Protein AF-0000000084467827 (afdb_homodimer)

Secondary structure (DSSP, 8-state):
--PPPPP-HHHHHHHHHHHHHHHHHTHHHHHT-TT-TT-S-TTTHHHHHHHHHHHHHHHGGGTHHHHHHHHHHHHHHHHHHHHHHHHHHHHHHHHHHHHHHHH--/--PPPPP-HHHHHHHHHHHHHHHHHTHHHHHT-TT-TT-S-TTTHHHHHHHHHHHHHHHGGGTHHHHHHHHHHHHHHHHHHHHHHHHHHHHHHHHHHHHHHHH--

Structure (mmCIF, N/CA/C/O backbone):
data_AF-0000000084467827-model_v1
#
loop_
_entity.id
_entity.type
_entity.pdbx_description
1 polymer 'Uncharacterized protein'
#
loop_
_atom_site.group_PDB
_atom_site.id
_atom_site.type_symbol
_atom_site.label_atom_id
_atom_site.label_alt_id
_atom_site.label_comp_id
_atom_site.label_asym_id
_atom_site.label_entity_id
_atom_site.label_seq_id
_atom_site.pdbx_PDB_ins_code
_atom_site.Cartn_x
_atom_site.Cartn_y
_atom_site.Cartn_z
_atom_site.occupancy
_atom_site.B_iso_or_equiv
_atom_site.auth_seq_id
_atom_site.auth_comp_id
_atom_site.auth_asym_id
_atom_site.auth_atom_id
_atom_site.pdbx_PDB_model_num
ATOM 1 N N . MET A 1 1 ? -3.633 30.016 10.914 1 48.56 1 MET A N 1
ATOM 2 C CA . MET A 1 1 ? -3.287 28.969 9.969 1 48.56 1 MET A CA 1
ATOM 3 C C . MET A 1 1 ? -4.203 29 8.75 1 48.56 1 MET A C 1
ATOM 5 O O . MET A 1 1 ? -5.406 29.234 8.883 1 48.56 1 MET A O 1
ATOM 9 N N . PRO A 1 2 ? -3.666 29.406 7.691 1 53.16 2 PRO A N 1
ATOM 10 C CA . PRO A 1 2 ? -4.586 29.516 6.559 1 53.16 2 PRO A CA 1
ATOM 11 C C . PRO A 1 2 ? -5.613 28.375 6.523 1 53.16 2 PRO A C 1
ATOM 13 O O . PRO A 1 2 ? -5.359 27.297 7.047 1 53.16 2 PRO A O 1
ATOM 16 N N . PRO A 1 3 ? -6.797 28.734 6.176 1 53.84 3 PRO A N 1
ATOM 17 C CA . PRO A 1 3 ? -7.879 27.75 6.184 1 53.84 3 PRO A CA 1
ATOM 18 C C . PRO A 1 3 ? -7.539 26.5 5.395 1 53.84 3 PRO A C 1
ATOM 20 O O . PRO A 1 3 ? -6.898 26.578 4.344 1 53.84 3 PRO A O 1
ATOM 23 N N . ARG A 1 4 ? -7.438 25.328 5.961 1 68.25 4 ARG A N 1
ATOM 24 C CA . ARG A 1 4 ? -7.246 24.047 5.301 1 68.25 4 ARG A CA 1
ATOM 25 C C . ARG A 1 4 ? -8.305 23.812 4.23 1 68.25 4 ARG A C 1
ATOM 27 O O . ARG A 1 4 ? -9.469 24.172 4.418 1 68.25 4 ARG A O 1
ATOM 34 N N . ASP A 1 5 ? -7.824 23.562 2.988 1 81.56 5 ASP A N 1
ATOM 35 C CA . ASP A 1 5 ? -8.742 23.281 1.894 1 81.56 5 ASP A CA 1
ATOM 36 C C . ASP A 1 5 ? -9.625 22.078 2.219 1 81.56 5 ASP A C 1
ATOM 38 O O . ASP A 1 5 ? -9.227 21.188 2.986 1 81.56 5 ASP A O 1
ATOM 42 N N . ALA A 1 6 ? -10.82 22.25 1.751 1 90.69 6 ALA A N 1
ATOM 43 C CA . ALA A 1 6 ? -11.781 21.172 1.966 1 90.69 6 ALA A CA 1
ATOM 44 C C . ALA A 1 6 ? -11.359 19.906 1.216 1 90.69 6 ALA A C 1
ATOM 46 O O . ALA A 1 6 ? -10.828 19.984 0.107 1 90.69 6 ALA A O 1
ATOM 47 N N . TRP A 1 7 ? -11.523 18.781 1.775 1 93.06 7 TRP A N 1
ATOM 48 C CA . TRP A 1 7 ? -11.305 17.5 1.125 1 93.06 7 TRP A CA 1
ATOM 49 C C . TRP A 1 7 ? -12.367 17.234 0.07 1 93.06 7 TRP A C 1
ATOM 51 O O . TRP A 1 7 ? -13.562 17.453 0.311 1 93.06 7 TRP A O 1
ATOM 61 N N . SER A 1 8 ? -11.93 16.875 -1.058 1 93.75 8 SER A N 1
ATOM 62 C CA . SER A 1 8 ? -12.867 16.609 -2.145 1 93.75 8 SER A CA 1
ATOM 63 C C . SER A 1 8 ? -12.695 15.188 -2.686 1 93.75 8 SER A C 1
ATOM 65 O O . SER A 1 8 ? -11.773 14.469 -2.285 1 93.75 8 SER A O 1
ATOM 67 N N . ASP A 1 9 ? -13.602 14.773 -3.602 1 93.62 9 ASP A N 1
ATOM 68 C CA . ASP A 1 9 ? -13.539 13.461 -4.242 1 93.62 9 ASP A CA 1
ATOM 69 C C . ASP A 1 9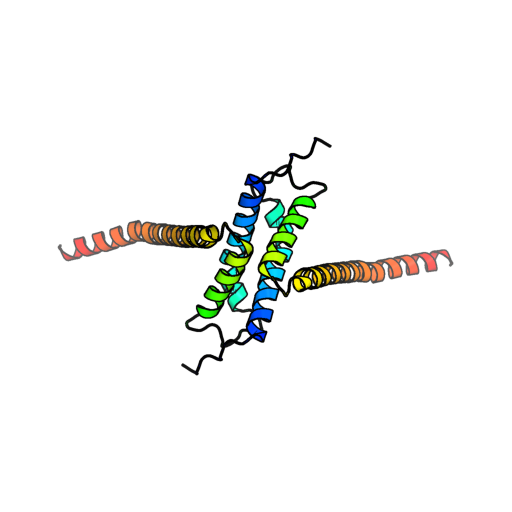 ? -12.258 13.312 -5.059 1 93.62 9 ASP A C 1
ATOM 71 O O . ASP A 1 9 ? -11.703 12.219 -5.16 1 93.62 9 ASP A O 1
ATOM 75 N N . SER A 1 10 ? -11.852 14.43 -5.625 1 95.31 10 SER A N 1
ATOM 76 C CA . SER A 1 10 ? -10.609 14.398 -6.395 1 95.31 10 SER A CA 1
ATOM 77 C C . SER A 1 10 ? -9.422 14.039 -5.508 1 95.31 10 SER A C 1
ATOM 79 O O . SER A 1 10 ? -8.516 13.32 -5.934 1 95.31 10 SER A O 1
ATOM 81 N N . HIS A 1 11 ? -9.422 14.484 -4.262 1 96.5 11 HIS A N 1
ATOM 82 C CA . HIS A 1 11 ? -8.352 14.156 -3.324 1 96.5 11 HIS A CA 1
ATOM 83 C C . HIS A 1 11 ? -8.383 12.68 -2.959 1 96.5 11 HIS A C 1
ATOM 85 O O . HIS A 1 11 ? -7.328 12.047 -2.818 1 96.5 11 HIS A O 1
ATOM 91 N N . ASP A 1 12 ? -9.625 12.117 -2.885 1 96.75 12 ASP A N 1
ATOM 92 C CA . ASP A 1 12 ? -9.75 10.688 -2.635 1 96.75 12 ASP A CA 1
ATOM 93 C C . ASP A 1 12 ? -9.086 9.875 -3.75 1 96.75 12 ASP A C 1
ATOM 95 O O . ASP A 1 12 ? -8.359 8.922 -3.482 1 96.75 12 ASP A O 1
ATOM 99 N N . GLU A 1 13 ? -9.352 10.328 -4.91 1 97.69 13 GLU A N 1
ATOM 100 C CA . GLU A 1 13 ? -8.836 9.594 -6.066 1 97.69 13 GLU A CA 1
ATOM 101 C C . GLU A 1 13 ? -7.316 9.695 -6.145 1 97.69 13 GLU A C 1
ATOM 103 O O . GLU A 1 13 ? -6.637 8.703 -6.422 1 97.69 13 GLU A O 1
ATOM 108 N N . ILE A 1 14 ? -6.816 10.867 -5.906 1 97.94 14 ILE A N 1
ATOM 109 C CA . ILE A 1 14 ? -5.375 11.086 -5.941 1 97.94 14 ILE A CA 1
ATOM 110 C C . ILE A 1 14 ? -4.699 10.219 -4.883 1 97.94 14 ILE A C 1
ATOM 112 O O . ILE A 1 14 ? -3.721 9.523 -5.172 1 97.94 14 ILE A O 1
ATOM 116 N N . LEU A 1 15 ? -5.262 10.211 -3.701 1 98.25 15 LEU A N 1
ATOM 117 C CA . LEU A 1 15 ? -4.664 9.453 -2.605 1 98.25 15 LEU A CA 1
ATOM 118 C C . LEU A 1 15 ? -4.781 7.957 -2.854 1 98.25 15 LEU A C 1
ATOM 120 O O . LEU A 1 15 ? -3.814 7.215 -2.654 1 98.25 15 LEU A O 1
ATOM 124 N N . LEU A 1 16 ? -5.898 7.527 -3.301 1 98.62 16 LEU A N 1
ATOM 125 C CA . LEU A 1 16 ? -6.113 6.109 -3.586 1 98.62 16 LEU A CA 1
ATOM 126 C C . LEU A 1 16 ? -5.133 5.617 -4.645 1 98.62 16 LEU A C 1
ATOM 128 O O . LEU A 1 16 ? -4.539 4.543 -4.496 1 98.62 16 LEU A O 1
ATOM 132 N N . ARG A 1 17 ? -4.953 6.402 -5.656 1 98.69 17 ARG A N 1
ATOM 133 C CA . ARG A 1 17 ? -4.023 6.035 -6.719 1 98.69 17 ARG A CA 1
ATOM 134 C C . ARG A 1 17 ? -2.596 5.941 -6.188 1 98.69 17 ARG A C 1
ATOM 136 O O . ARG A 1 17 ? -1.847 5.035 -6.555 1 98.69 17 ARG A O 1
ATOM 143 N N . ALA A 1 18 ? -2.242 6.871 -5.352 1 98.62 18 ALA A N 1
ATOM 144 C CA . ALA A 1 18 ? -0.908 6.859 -4.758 1 98.62 18 ALA A CA 1
ATOM 145 C C . ALA A 1 18 ? -0.689 5.602 -3.92 1 98.62 18 ALA A C 1
ATOM 147 O O . ALA A 1 18 ? 0.385 5 -3.967 1 98.62 18 ALA A O 1
ATOM 148 N N . VAL A 1 19 ? -1.717 5.199 -3.184 1 98.75 19 VAL A N 1
ATOM 149 C CA . VAL A 1 19 ? -1.609 4.02 -2.334 1 98.75 19 VAL A CA 1
ATOM 150 C C . VAL A 1 19 ? -1.509 2.766 -3.201 1 98.75 19 VAL A C 1
ATOM 152 O O . VAL A 1 19 ? -0.675 1.893 -2.947 1 98.75 19 VAL A O 1
ATOM 155 N N . ILE A 1 20 ? -2.326 2.711 -4.23 1 98.81 20 ILE A N 1
ATOM 156 C CA . ILE A 1 20 ? -2.289 1.577 -5.148 1 98.81 20 ILE A CA 1
ATOM 157 C C . ILE A 1 20 ? -0.913 1.491 -5.805 1 98.81 20 ILE A C 1
ATOM 159 O O . ILE A 1 20 ? -0.315 0.415 -5.871 1 98.81 20 ILE A O 1
ATOM 163 N N . SER A 1 21 ? -0.424 2.617 -6.273 1 98.31 21 SER A N 1
ATOM 164 C CA . SER A 1 21 ? 0.887 2.674 -6.91 1 98.31 21 SER A CA 1
ATOM 165 C C . SER A 1 21 ? 1.984 2.203 -5.961 1 98.31 21 SER A C 1
ATOM 167 O O . SER A 1 21 ? 2.893 1.476 -6.367 1 98.31 21 SER A O 1
ATOM 169 N N . LEU A 1 22 ? 1.907 2.629 -4.762 1 98.06 22 LEU A N 1
ATOM 170 C CA . LEU A 1 22 ? 2.863 2.227 -3.738 1 98.06 22 LEU A CA 1
ATOM 171 C C . LEU A 1 22 ? 2.871 0.71 -3.566 1 98.06 22 LEU A C 1
ATOM 173 O O . LEU A 1 22 ? 3.938 0.091 -3.531 1 98.06 22 LEU A O 1
ATOM 177 N N . ILE A 1 23 ? 1.693 0.105 -3.42 1 98.62 23 ILE A N 1
ATOM 178 C CA . ILE A 1 23 ? 1.562 -1.336 -3.238 1 98.62 23 ILE A CA 1
ATOM 179 C C . ILE A 1 23 ? 2.186 -2.066 -4.426 1 98.62 23 ILE A C 1
ATOM 181 O O . ILE A 1 23 ? 3.023 -2.953 -4.246 1 98.62 23 ILE A O 1
ATOM 185 N N . LEU A 1 24 ? 1.846 -1.615 -5.633 1 97.94 24 LEU A N 1
ATOM 186 C CA . LEU A 1 24 ? 2.268 -2.307 -6.848 1 97.94 24 LEU A CA 1
ATOM 187 C C . LEU A 1 24 ? 3.764 -2.129 -7.078 1 97.94 24 LEU A C 1
ATOM 189 O O . LEU A 1 24 ? 4.426 -3.029 -7.602 1 97.94 24 LEU A O 1
ATOM 193 N N . ALA A 1 25 ? 4.293 -1.029 -6.66 1 96.56 25 ALA A N 1
ATOM 194 C CA . ALA A 1 25 ? 5.715 -0.75 -6.832 1 96.56 25 ALA A CA 1
ATOM 195 C C . ALA A 1 25 ? 6.562 -1.604 -5.895 1 96.56 25 ALA A C 1
ATOM 197 O O . ALA A 1 25 ? 7.766 -1.765 -6.105 1 96.56 25 ALA A O 1
ATOM 198 N N . ASN A 1 26 ? 5.93 -2.168 -4.891 1 96.94 26 ASN A N 1
ATOM 199 C CA . ASN A 1 26 ? 6.691 -2.904 -3.885 1 96.94 26 ASN A CA 1
ATOM 200 C C . ASN A 1 26 ? 6.352 -4.391 -3.904 1 96.94 26 ASN A C 1
ATOM 202 O O . ASN A 1 26 ? 6.535 -5.09 -2.906 1 96.94 26 ASN A O 1
ATOM 206 N N . ARG A 1 27 ? 5.852 -4.914 -4.965 1 94.62 27 ARG A N 1
ATOM 207 C CA . ARG A 1 27 ? 5.41 -6.301 -5.074 1 94.62 27 ARG A CA 1
ATOM 208 C C . ARG A 1 27 ? 6.559 -7.266 -4.801 1 94.62 27 ARG A C 1
ATOM 210 O O . ARG A 1 27 ? 6.379 -8.281 -4.121 1 94.62 27 ARG A O 1
ATOM 217 N N . ARG A 1 28 ? 7.766 -6.887 -5.32 1 91.38 28 ARG A N 1
ATOM 218 C CA . ARG A 1 28 ? 8.891 -7.805 -5.148 1 91.38 28 ARG A CA 1
ATOM 219 C C . ARG A 1 28 ? 9.227 -7.988 -3.674 1 91.38 28 ARG A C 1
ATOM 221 O O . ARG A 1 28 ? 9.531 -9.102 -3.238 1 91.38 28 ARG A O 1
ATOM 228 N N . ASN A 1 29 ? 9.172 -6.902 -2.971 1 94 29 ASN A N 1
ATOM 229 C CA . ASN A 1 29 ? 9.383 -6.984 -1.529 1 94 29 ASN A CA 1
ATOM 230 C C . ASN A 1 29 ? 8.297 -7.809 -0.851 1 94 29 ASN A C 1
ATOM 232 O O . ASN A 1 29 ? 8.578 -8.57 0.077 1 94 29 ASN A O 1
ATOM 236 N N . LEU A 1 30 ? 7.078 -7.73 -1.351 1 96.94 30 LEU A N 1
ATOM 237 C CA . LEU A 1 30 ? 5.949 -8.445 -0.77 1 96.94 30 LEU A CA 1
ATOM 238 C C . LEU A 1 30 ? 6.035 -9.938 -1.076 1 96.94 30 LEU A C 1
ATOM 240 O O . LEU A 1 30 ? 5.633 -10.766 -0.258 1 96.94 30 LEU A O 1
ATOM 244 N N . TYR A 1 31 ? 6.707 -10.266 -2.188 1 94 31 TYR A N 1
ATOM 245 C CA . TYR A 1 31 ? 6.926 -11.664 -2.543 1 94 31 TYR A CA 1
ATOM 246 C C . TYR A 1 31 ? 7.836 -12.344 -1.53 1 94 31 TYR A C 1
ATOM 248 O O . TYR A 1 31 ? 7.695 -13.547 -1.272 1 94 31 TYR A O 1
ATOM 256 N N . ALA A 1 32 ? 8.664 -11.555 -1.02 1 93.5 32 ALA A N 1
ATOM 257 C CA . ALA A 1 32 ? 9.703 -12.094 -0.153 1 93.5 32 ALA A CA 1
ATOM 258 C C . ALA A 1 32 ? 9.266 -12.102 1.307 1 93.5 32 ALA A C 1
ATOM 260 O O . ALA A 1 32 ? 10.07 -12.344 2.207 1 93.5 32 ALA A O 1
ATOM 261 N N . THR A 1 33 ? 8 -11.852 1.519 1 95.38 33 THR A N 1
ATOM 262 C CA . THR A 1 33 ? 7.48 -11.836 2.883 1 95.38 33 THR A CA 1
ATOM 263 C C . THR A 1 33 ? 7.695 -13.188 3.559 1 95.38 33 THR A C 1
ATOM 265 O O . THR A 1 33 ? 7.324 -14.227 3.01 1 95.38 33 THR A O 1
ATOM 268 N N . PRO A 1 34 ? 8.297 -13.078 4.742 1 95.06 34 PRO A N 1
ATOM 269 C CA . PRO A 1 34 ? 8.445 -14.344 5.461 1 95.06 34 PRO A CA 1
ATOM 270 C C . PRO A 1 34 ? 7.117 -15.07 5.668 1 95.06 34 PRO A C 1
ATOM 272 O O . PRO A 1 34 ? 6.125 -14.445 6.055 1 95.06 34 PRO A O 1
ATOM 275 N N . GLY A 1 35 ? 7.062 -16.344 5.41 1 93.69 35 GLY A N 1
ATOM 276 C CA . GLY A 1 35 ? 5.852 -17.141 5.559 1 93.69 35 GLY A CA 1
ATOM 277 C C . GLY A 1 35 ? 5.16 -17.422 4.238 1 93.69 35 GLY A C 1
ATOM 278 O O . GLY A 1 35 ? 4.23 -18.234 4.18 1 93.69 35 GLY A O 1
ATOM 279 N N . LEU A 1 36 ? 5.707 -16.75 3.256 1 94.81 36 LEU A N 1
ATOM 280 C CA . LEU A 1 36 ? 5.102 -16.953 1.947 1 94.81 36 LEU A CA 1
ATOM 281 C C . LEU A 1 36 ? 6.031 -17.75 1.038 1 94.81 36 LEU A C 1
ATOM 283 O O . LEU A 1 36 ? 5.828 -17.797 -0.177 1 94.81 36 LEU A O 1
ATOM 287 N N . GLU A 1 37 ? 6.969 -18.25 1.688 1 88.44 37 GLU A N 1
ATOM 288 C CA . GLU A 1 37 ? 7.93 -19.062 0.942 1 88.44 37 GLU A CA 1
ATOM 289 C C . GLU A 1 37 ? 7.254 -20.266 0.298 1 88.44 37 GLU A C 1
ATOM 291 O O . GLU A 1 37 ? 6.461 -20.969 0.94 1 88.44 37 GLU A O 1
ATOM 296 N N . GLY A 1 38 ? 7.48 -20.484 -0.974 1 87.5 38 GLY A N 1
ATOM 297 C CA . GLY A 1 38 ? 7.035 -21.703 -1.626 1 87.5 38 GLY A CA 1
ATOM 298 C C . GLY A 1 38 ? 5.645 -21.594 -2.225 1 87.5 38 GLY A C 1
ATOM 299 O O . GLY A 1 38 ? 5.176 -22.516 -2.898 1 87.5 38 GLY A O 1
ATOM 300 N N . VAL A 1 39 ? 5.059 -20.469 -1.979 1 91.38 39 VAL A N 1
ATOM 301 C CA . VAL A 1 39 ? 3.668 -20.422 -2.418 1 91.38 39 VAL A CA 1
ATOM 302 C C . VAL A 1 39 ? 3.521 -19.469 -3.598 1 91.38 39 VAL A C 1
ATOM 304 O O . VAL A 1 39 ? 2.414 -19.25 -4.09 1 91.38 39 VAL A O 1
ATOM 307 N N . GLY A 1 40 ? 4.57 -18.75 -4.004 1 86.5 40 GLY A N 1
ATOM 308 C CA . GLY A 1 40 ? 4.516 -17.719 -5.031 1 86.5 40 GLY A CA 1
ATOM 309 C C . GLY A 1 40 ? 4.227 -18.281 -6.414 1 86.5 40 GLY A C 1
ATOM 310 O O . GLY A 1 40 ? 3.645 -17.594 -7.254 1 86.5 40 GLY A O 1
ATOM 311 N N . ASP A 1 41 ? 4.348 -19.375 -6.75 1 77.19 41 ASP A N 1
ATOM 312 C CA . ASP A 1 41 ? 4.262 -19.984 -8.07 1 77.19 41 ASP A CA 1
ATOM 313 C C . ASP A 1 41 ? 5.016 -19.156 -9.109 1 77.19 41 ASP A C 1
ATOM 315 O O . ASP A 1 41 ? 5.078 -17.938 -9.008 1 77.19 41 ASP A O 1
ATOM 319 N N . HIS A 1 42 ? 5.488 -19.797 -10.07 1 79.31 42 HIS A N 1
ATOM 320 C CA . HIS A 1 42 ? 6.105 -19.203 -11.258 1 79.31 42 HIS A CA 1
ATOM 321 C C . HIS A 1 42 ? 6.691 -17.844 -10.945 1 79.31 42 HIS A C 1
ATOM 323 O O . HIS A 1 42 ? 6.297 -16.844 -11.547 1 79.31 42 HIS A O 1
ATOM 329 N N . GLY A 1 43 ? 7.512 -17.656 -10.008 1 79.19 43 GLY A N 1
ATOM 330 C CA . GLY A 1 43 ? 8.211 -16.406 -9.758 1 79.19 43 GLY A CA 1
ATOM 331 C C . GLY A 1 43 ? 7.395 -15.422 -8.938 1 79.19 43 GLY A C 1
ATOM 332 O O . GLY A 1 43 ? 7.629 -14.211 -9 1 79.19 43 GLY A O 1
ATOM 333 N N . GLY A 1 44 ? 6.281 -15.867 -8.328 1 87.44 44 GLY A N 1
ATOM 334 C CA . GLY A 1 44 ? 5.512 -15 -7.461 1 87.44 44 GLY A CA 1
ATOM 335 C C . GLY A 1 44 ? 4.172 -14.602 -8.047 1 87.44 44 GLY A C 1
ATOM 336 O O . GLY A 1 44 ? 3.477 -13.742 -7.496 1 87.44 44 GLY A O 1
ATOM 337 N N . GLU A 1 45 ? 3.768 -15.211 -9.156 1 90.44 45 GLU A N 1
ATOM 338 C CA . GLU A 1 45 ? 2.557 -14.828 -9.875 1 90.44 45 GLU A CA 1
ATOM 339 C C . GLU A 1 45 ? 1.323 -14.961 -8.984 1 90.44 45 GLU A C 1
ATOM 341 O O . GLU A 1 45 ? 0.435 -14.109 -9.016 1 90.44 45 GLU A O 1
ATOM 346 N N . ARG A 1 46 ? 1.255 -15.977 -8.219 1 93.25 46 ARG A N 1
ATOM 347 C CA . ARG A 1 46 ? 0.121 -16.188 -7.328 1 93.25 46 ARG A CA 1
ATOM 348 C C . ARG A 1 46 ? 0.025 -15.07 -6.297 1 93.25 46 ARG A C 1
ATOM 350 O O . ARG A 1 46 ? -1.058 -14.531 -6.059 1 93.25 46 ARG A O 1
ATOM 357 N N . ILE A 1 47 ? 1.143 -14.742 -5.742 1 95.44 47 ILE A N 1
ATOM 358 C CA . ILE A 1 47 ? 1.178 -13.68 -4.742 1 95.44 47 ILE A CA 1
ATOM 359 C C . ILE A 1 47 ? 0.795 -12.352 -5.387 1 95.44 47 ILE A C 1
ATOM 361 O O . ILE A 1 47 ? 0.025 -11.578 -4.816 1 95.44 47 ILE A O 1
ATOM 365 N N . ASN A 1 48 ? 1.279 -12.148 -6.586 1 95.25 48 ASN A N 1
ATOM 366 C CA . ASN A 1 48 ? 0.941 -10.93 -7.32 1 95.25 48 ASN A CA 1
ATOM 367 C C . ASN A 1 48 ? -0.565 -10.805 -7.527 1 95.25 48 ASN A C 1
ATOM 369 O O . ASN A 1 48 ? -1.128 -9.719 -7.371 1 95.25 48 ASN A O 1
ATOM 373 N N . LYS A 1 49 ? -1.187 -11.898 -7.902 1 95.94 49 LYS A N 1
ATOM 374 C CA . LYS A 1 49 ? -2.631 -11.898 -8.109 1 95.94 49 LYS A CA 1
ATOM 375 C C . LYS A 1 49 ? -3.371 -11.555 -6.824 1 95.94 49 LYS A C 1
ATOM 377 O O . LYS A 1 49 ? -4.359 -10.812 -6.848 1 95.94 49 LYS A O 1
ATOM 382 N N . LYS A 1 50 ? -2.834 -12.055 -5.723 1 97.19 50 LYS A N 1
ATOM 383 C CA . LYS A 1 50 ? -3.439 -11.75 -4.426 1 97.19 50 LYS A CA 1
ATOM 384 C C . LYS A 1 50 ? -3.264 -10.281 -4.062 1 97.19 50 LYS A C 1
ATOM 386 O O . LYS A 1 50 ? -4.203 -9.641 -3.588 1 97.19 50 LYS A O 1
ATOM 391 N N . ILE A 1 51 ? -2.135 -9.75 -4.324 1 98.06 51 ILE A N 1
ATOM 392 C CA . ILE A 1 51 ? -1.847 -8.344 -4.055 1 98.06 51 ILE A CA 1
ATOM 393 C C . ILE A 1 51 ? -2.801 -7.461 -4.855 1 98.06 51 ILE A C 1
ATOM 395 O O . ILE A 1 51 ? -3.385 -6.52 -4.312 1 98.06 51 ILE A O 1
ATOM 399 N N . GLN A 1 52 ? -2.951 -7.832 -6.117 1 98.06 52 GLN A N 1
ATOM 400 C CA . GLN A 1 52 ? -3.865 -7.074 -6.965 1 98.06 52 GLN A CA 1
ATOM 401 C C . GLN A 1 52 ? -5.301 -7.172 -6.457 1 98.06 52 GLN A C 1
ATOM 403 O O . GLN A 1 52 ? -6.051 -6.199 -6.516 1 98.06 52 GLN A O 1
ATOM 408 N N . GLY A 1 53 ? -5.648 -8.391 -5.957 1 98.12 53 GLY A N 1
ATOM 409 C CA . GLY A 1 53 ? -6.965 -8.555 -5.363 1 98.12 53 GLY A CA 1
ATOM 410 C C . GLY A 1 53 ? -7.199 -7.656 -4.164 1 98.12 53 GLY A C 1
ATOM 411 O O . GLY A 1 53 ? -8.266 -7.062 -4.027 1 98.12 53 GLY A O 1
ATOM 412 N N . PHE A 1 54 ? -6.18 -7.523 -3.316 1 98.38 54 PHE A N 1
ATOM 413 C CA . PHE A 1 54 ? -6.266 -6.633 -2.164 1 98.38 54 PHE A CA 1
ATOM 414 C C . PHE A 1 54 ? -6.43 -5.184 -2.613 1 98.38 54 PHE A C 1
ATOM 416 O O . PHE A 1 54 ? -7.285 -4.461 -2.1 1 98.38 54 PHE A O 1
ATOM 423 N N . ALA A 1 55 ? -5.637 -4.746 -3.594 1 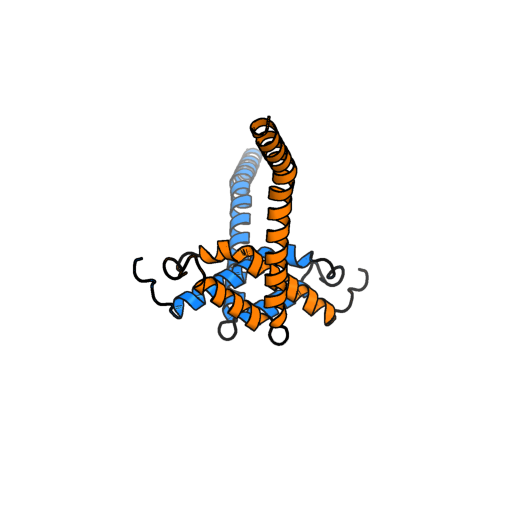98.62 55 ALA A N 1
ATOM 424 C CA . ALA A 1 55 ? -5.68 -3.377 -4.098 1 98.62 55 ALA A CA 1
ATOM 425 C C . ALA A 1 55 ? -7.043 -3.059 -4.707 1 98.62 55 ALA A C 1
ATOM 427 O O . ALA A 1 55 ? -7.578 -1.964 -4.52 1 98.62 55 ALA A O 1
ATOM 428 N N . ARG A 1 56 ? -7.641 -4.035 -5.387 1 98.62 56 ARG A N 1
ATOM 429 C CA . ARG A 1 56 ? -8.945 -3.828 -6 1 98.62 56 ARG A CA 1
ATOM 430 C C . ARG A 1 56 ? -10.039 -3.699 -4.941 1 98.62 56 ARG A C 1
ATOM 432 O O . ARG A 1 56 ? -10.945 -2.875 -5.074 1 98.62 56 ARG A O 1
ATOM 439 N N . ARG A 1 57 ? -9.906 -4.504 -3.945 1 98.06 57 ARG A N 1
ATOM 440 C CA . ARG A 1 57 ? -10.852 -4.398 -2.842 1 98.06 57 ARG A CA 1
ATOM 441 C C . ARG A 1 57 ? -10.773 -3.023 -2.186 1 98.06 57 ARG A C 1
ATOM 443 O O . ARG A 1 57 ? -11.805 -2.412 -1.891 1 98.06 57 ARG A O 1
ATOM 450 N N . MET A 1 58 ? -9.602 -2.594 -2.021 1 98.31 58 MET A N 1
ATOM 451 C CA . MET A 1 58 ? -9.375 -1.271 -1.448 1 98.31 58 MET A CA 1
ATOM 452 C C . MET A 1 58 ? -10 -0.184 -2.316 1 98.31 58 MET A C 1
ATOM 454 O O . MET A 1 58 ? -10.609 0.753 -1.802 1 98.31 58 MET A O 1
ATOM 458 N N . ALA A 1 59 ? -9.875 -0.365 -3.617 1 98.25 59 ALA A N 1
ATOM 459 C CA . ALA A 1 59 ? -10.273 0.668 -4.566 1 98.25 59 ALA A CA 1
ATOM 460 C C . ALA A 1 59 ? -11.789 0.683 -4.75 1 98.25 59 ALA A C 1
ATOM 462 O O . ALA A 1 59 ? -12.359 1.685 -5.188 1 98.25 59 ALA A O 1
ATOM 463 N N . GLY A 1 60 ? -12.461 -0.458 -4.398 1 96.56 60 GLY A N 1
ATOM 464 C CA . GLY A 1 60 ? -13.898 -0.524 -4.566 1 96.56 60 GLY A CA 1
ATOM 465 C C . GLY A 1 60 ? -14.352 -0.245 -5.988 1 96.56 60 GLY A C 1
ATOM 466 O O . GLY A 1 60 ? -13.93 -0.929 -6.926 1 96.56 60 GLY A O 1
ATOM 467 N N . GLU A 1 61 ? -15.109 0.886 -6.145 1 96.25 61 GLU A N 1
ATOM 468 C CA . GLU A 1 61 ? -15.68 1.257 -7.438 1 96.25 61 GLU A CA 1
ATOM 469 C C . GLU A 1 61 ? -14.586 1.722 -8.406 1 96.25 61 GLU A C 1
ATOM 471 O O . GLU A 1 61 ? -14.812 1.784 -9.617 1 96.25 61 GLU A O 1
ATOM 476 N N . LYS A 1 62 ? -13.453 1.954 -7.855 1 97.69 62 LYS A N 1
ATOM 477 C CA . LYS A 1 62 ? -12.359 2.428 -8.695 1 97.69 62 LYS A CA 1
ATOM 478 C C . LYS A 1 62 ? -11.32 1.329 -8.914 1 97.69 62 LYS A C 1
ATOM 480 O O . LYS A 1 62 ? -10.133 1.612 -9.055 1 97.69 62 LYS A O 1
ATOM 485 N N . ALA A 1 63 ? -11.812 0.121 -8.953 1 97.81 63 ALA A N 1
ATOM 486 C CA . ALA A 1 63 ? -10.93 -1.04 -9.078 1 97.81 63 ALA A CA 1
ATOM 487 C C . ALA A 1 63 ? -10.133 -0.991 -10.375 1 97.81 63 ALA A C 1
ATOM 489 O O . ALA A 1 63 ? -9.047 -1.564 -10.461 1 97.81 63 ALA A O 1
ATOM 490 N N . GLY A 1 64 ? -10.664 -0.358 -11.422 1 97.81 64 GLY A N 1
ATOM 491 C CA . GLY A 1 64 ? -9.969 -0.209 -12.688 1 97.81 64 GLY A CA 1
ATOM 492 C C . GLY A 1 64 ? -8.648 0.532 -12.562 1 97.81 64 GLY A C 1
ATOM 493 O O . GLY A 1 64 ? -7.77 0.386 -13.406 1 97.81 64 GLY A O 1
ATOM 494 N N . MET A 1 65 ? -8.469 1.279 -11.477 1 98.25 65 MET A N 1
ATOM 495 C CA . MET A 1 65 ? -7.242 2.033 -11.203 1 98.25 65 MET A CA 1
ATOM 496 C C . MET A 1 65 ? -6.047 1.099 -11.078 1 98.25 65 MET A C 1
ATOM 498 O O . MET A 1 65 ? -4.926 1.469 -11.438 1 98.25 65 MET A O 1
ATOM 502 N N . VAL A 1 66 ? -6.297 -0.083 -10.594 1 98.5 66 VAL A N 1
ATOM 503 C CA . VAL A 1 66 ? -5.215 -1.047 -10.398 1 98.5 66 VAL A CA 1
ATOM 504 C C . VAL A 1 66 ? -4.617 -1.422 -11.758 1 98.5 66 VAL A C 1
ATOM 506 O O . VAL A 1 66 ? -3.395 -1.405 -11.922 1 98.5 66 VAL A O 1
ATOM 509 N N . GLY A 1 67 ? -5.523 -1.724 -12.68 1 97.94 67 GLY A N 1
ATOM 510 C CA . GLY A 1 67 ? -5.051 -2.029 -14.016 1 97.94 67 GLY A CA 1
ATOM 511 C C . GLY A 1 67 ? -4.34 -0.865 -14.68 1 97.94 67 GLY A C 1
ATOM 512 O O . GLY A 1 67 ? -3.342 -1.055 -15.375 1 97.94 67 GLY A O 1
ATOM 513 N N . GLU A 1 68 ? -4.867 0.296 -14.516 1 98.06 68 GLU A N 1
ATOM 514 C CA . GLU A 1 68 ? -4.25 1.497 -15.07 1 98.06 68 GLU A CA 1
ATOM 515 C C . GLU A 1 68 ? -2.836 1.69 -14.539 1 98.06 68 GLU A C 1
ATOM 517 O O . GLU A 1 68 ? -1.904 1.94 -15.305 1 98.06 68 GLU A O 1
ATOM 522 N N . GLU A 1 69 ? -2.701 1.556 -13.211 1 97.62 69 GLU A N 1
ATOM 523 C CA . GLU A 1 69 ? -1.396 1.76 -12.586 1 97.62 69 GLU A CA 1
ATOM 524 C C . GLU A 1 69 ? -0.405 0.684 -13.023 1 97.62 69 GLU A C 1
ATOM 526 O O . GLU A 1 69 ? 0.773 0.971 -13.242 1 97.62 69 GLU A O 1
ATOM 531 N N . LEU A 1 70 ? -0.868 -0.531 -13.109 1 96.5 70 LEU A N 1
ATOM 532 C CA . LEU A 1 70 ? -0.017 -1.6 -13.617 1 96.5 70 LEU A CA 1
ATOM 533 C C . LEU A 1 70 ? 0.46 -1.285 -15.031 1 96.5 70 LEU A C 1
ATOM 535 O O . LEU A 1 70 ? 1.633 -1.483 -15.352 1 96.5 70 LEU A O 1
ATOM 539 N N . GLY A 1 71 ? -0.486 -0.838 -15.82 1 95.75 71 GLY A N 1
ATOM 540 C CA . GLY A 1 71 ? -0.14 -0.457 -17.172 1 95.75 71 GLY A CA 1
ATOM 541 C C . GLY A 1 71 ? 0.931 0.615 -17.25 1 95.75 71 GLY A C 1
ATOM 542 O O . GLY A 1 71 ? 1.845 0.539 -18.062 1 95.75 71 GLY A O 1
ATOM 543 N N . LYS A 1 72 ? 0.88 1.584 -16.422 1 95 72 LYS A N 1
ATOM 544 C CA . LYS A 1 72 ? 1.886 2.641 -16.359 1 95 72 LYS A CA 1
ATOM 545 C C . LYS A 1 72 ? 3.262 2.072 -16.031 1 95 72 LYS A C 1
ATOM 547 O O . LYS A 1 72 ? 4.27 2.494 -16.594 1 95 72 LYS A O 1
ATOM 552 N N . MET A 1 73 ? 3.27 1.18 -15.094 1 91.56 73 MET A N 1
ATOM 553 C CA . MET A 1 73 ? 4.527 0.571 -14.664 1 91.56 73 MET A CA 1
ATOM 554 C C . MET A 1 73 ? 5.176 -0.195 -15.812 1 91.56 73 MET A C 1
ATOM 556 O O . MET A 1 73 ? 6.391 -0.124 -16 1 91.56 73 MET A O 1
ATOM 560 N N . VAL A 1 74 ? 4.359 -0.946 -16.547 1 90 74 VAL A N 1
ATOM 561 C CA . VAL A 1 74 ? 4.855 -1.732 -17.672 1 90 74 VAL A CA 1
ATOM 562 C C . VAL A 1 74 ? 5.406 -0.801 -18.75 1 90 74 VAL A C 1
ATOM 564 O O . VAL A 1 74 ? 6.473 -1.056 -19.312 1 90 74 VAL A O 1
ATOM 567 N N . ARG A 1 75 ? 4.734 0.222 -18.969 1 90.94 75 ARG A N 1
ATOM 568 C CA . ARG A 1 75 ? 5.164 1.188 -19.969 1 90.94 75 ARG A CA 1
ATOM 569 C C . ARG A 1 75 ? 6.48 1.847 -19.578 1 90.94 75 ARG A C 1
ATOM 571 O O . ARG A 1 75 ? 7.371 2.014 -20.406 1 90.94 75 ARG A O 1
ATOM 578 N N . LYS A 1 76 ? 6.594 2.195 -18.312 1 88.44 76 LYS A N 1
ATOM 579 C CA . LYS A 1 76 ? 7.824 2.82 -17.828 1 88.44 76 LYS A CA 1
ATOM 580 C C . LYS A 1 76 ? 9.016 1.874 -17.969 1 88.44 76 LYS A C 1
ATOM 582 O O . LYS A 1 76 ? 10.102 2.295 -18.359 1 88.44 76 LYS A O 1
ATOM 587 N N . ARG A 1 77 ? 8.812 0.639 -17.719 1 84.88 77 ARG A N 1
ATOM 588 C CA . ARG A 1 77 ? 9.875 -0.355 -17.844 1 84.88 77 ARG A CA 1
ATOM 589 C C . ARG A 1 77 ? 10.312 -0.515 -19.297 1 84.88 77 ARG A C 1
ATOM 591 O O . ARG A 1 77 ? 11.508 -0.647 -19.578 1 84.88 77 ARG A O 1
ATOM 598 N N . LYS A 1 78 ? 9.359 -0.472 -20.141 1 86.75 78 LYS A N 1
ATOM 599 C CA . LYS A 1 78 ? 9.664 -0.603 -21.562 1 86.75 78 LYS A CA 1
ATOM 600 C C . LYS A 1 78 ? 10.453 0.604 -22.078 1 86.75 78 LYS A C 1
ATOM 602 O O . LYS A 1 78 ? 11.375 0.457 -22.875 1 86.75 78 LYS A O 1
ATOM 607 N N . GLU A 1 79 ? 10.086 1.693 -21.578 1 84.56 79 GLU A N 1
ATOM 608 C CA . GLU A 1 79 ? 10.789 2.916 -21.953 1 84.56 79 GLU A CA 1
ATOM 609 C C . GLU A 1 79 ? 12.211 2.922 -21.406 1 84.56 79 GLU A C 1
ATOM 611 O O . GLU A 1 79 ? 13.148 3.332 -22.109 1 84.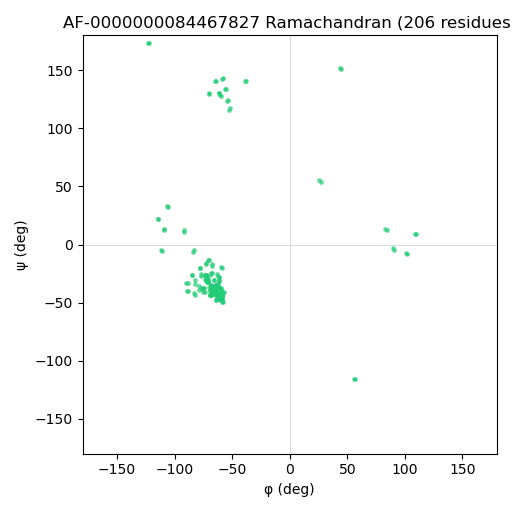56 79 GLU A O 1
ATOM 616 N N . ASP A 1 80 ? 12.414 2.424 -20.234 1 81.31 80 ASP A N 1
ATOM 617 C CA . ASP A 1 80 ? 13.727 2.35 -19.609 1 81.31 80 ASP A CA 1
ATOM 618 C C . ASP A 1 80 ? 14.641 1.379 -20.359 1 81.31 80 ASP A C 1
ATOM 620 O O . ASP A 1 80 ? 15.828 1.645 -20.547 1 81.31 80 ASP A O 1
ATOM 624 N N . VAL A 1 81 ? 14.023 0.336 -20.844 1 77.69 81 VAL A N 1
ATOM 625 C CA . VAL A 1 81 ? 14.781 -0.677 -21.578 1 77.69 81 VAL A CA 1
ATOM 626 C C . VAL A 1 81 ? 15.141 -0.157 -22.969 1 77.69 81 VAL A C 1
ATOM 628 O O . VAL A 1 81 ? 16.266 -0.369 -23.438 1 77.69 81 VAL A O 1
ATOM 631 N N . LYS A 1 82 ? 14.266 0.534 -23.516 1 79.56 82 LYS A N 1
ATOM 632 C CA . LYS A 1 82 ? 14.539 1.116 -24.828 1 79.56 82 LYS A CA 1
ATOM 633 C C . LYS A 1 82 ? 15.641 2.168 -24.75 1 79.56 82 LYS A C 1
ATOM 635 O O . LYS A 1 82 ? 16.516 2.229 -25.609 1 79.56 82 LYS A O 1
ATOM 640 N N . GLU A 1 83 ? 15.523 2.957 -23.719 1 73 83 GLU A N 1
ATOM 641 C CA . GLU A 1 83 ? 16.547 3.992 -23.547 1 73 83 GLU A CA 1
ATOM 642 C C . GLU A 1 83 ? 17.906 3.377 -23.281 1 73 83 GLU A C 1
ATOM 644 O O . GLU A 1 83 ? 18.938 3.887 -23.75 1 73 83 GLU A O 1
ATOM 649 N N . GLU A 1 84 ? 17.812 2.27 -22.547 1 69.56 84 GLU A N 1
ATOM 650 C CA . GLU A 1 84 ? 19.078 1.59 -22.25 1 69.56 84 GLU A CA 1
ATOM 651 C C . GLU A 1 84 ? 19.609 0.868 -23.484 1 69.56 84 GLU A C 1
ATOM 653 O O . GLU A 1 84 ? 20.828 0.816 -23.703 1 69.56 84 GLU A O 1
ATOM 658 N N . THR A 1 85 ? 18.641 0.248 -24.188 1 64.88 85 THR A N 1
ATOM 659 C CA . THR A 1 85 ? 19.062 -0.503 -25.375 1 64.88 85 THR A CA 1
ATOM 660 C C . THR A 1 85 ? 19.234 0.422 -26.578 1 64.88 85 THR A C 1
ATOM 662 O O . THR A 1 85 ? 20 0.128 -27.484 1 64.88 85 THR A O 1
ATOM 665 N N . GLY A 1 86 ? 18.219 1.295 -26.641 1 59.28 86 GLY A N 1
ATOM 666 C CA . GLY A 1 86 ? 18.375 2.219 -27.75 1 59.28 86 GLY A CA 1
ATOM 667 C C . GLY A 1 86 ? 19.656 3.043 -27.672 1 59.28 86 GLY A C 1
ATOM 668 O O . GLY A 1 86 ? 20.234 3.4 -28.688 1 59.28 86 GLY A O 1
ATOM 669 N N . GLU A 1 87 ? 19.953 3.396 -26.406 1 52.28 87 GLU A N 1
ATOM 670 C CA . GLU A 1 87 ? 21.25 4.086 -26.328 1 52.28 87 GLU A CA 1
ATOM 671 C C . GLU A 1 87 ? 22.391 3.141 -26.641 1 52.28 87 GLU A C 1
ATOM 673 O O . GLU A 1 87 ? 23.453 3.576 -27.094 1 52.28 87 GLU A O 1
ATOM 678 N N . VAL A 1 88 ? 22.141 1.835 -26.422 1 48.97 88 VAL A N 1
ATOM 679 C CA . VAL A 1 88 ? 23.203 0.91 -26.797 1 48.97 88 VAL A CA 1
ATOM 680 C C . VAL A 1 88 ? 23.125 0.613 -28.297 1 48.97 88 VAL A C 1
ATOM 682 O O . VAL A 1 88 ? 24.109 0.193 -28.906 1 48.97 88 VAL A O 1
ATOM 685 N N . GLU A 1 89 ? 21.938 0.578 -28.844 1 47.03 89 GLU A N 1
ATOM 686 C CA . GLU A 1 89 ? 21.891 0.354 -30.297 1 47.03 89 GLU A CA 1
ATOM 687 C C . GLU A 1 89 ? 22.391 1.572 -31.062 1 47.03 89 GLU A C 1
ATOM 689 O O . GLU A 1 89 ? 22.797 1.459 -32.219 1 47.03 89 GLU A O 1
ATOM 694 N N . GLY A 1 90 ? 22.188 2.682 -30.5 1 45.5 90 GLY A N 1
ATOM 695 C CA . GLY A 1 90 ? 22.844 3.787 -31.172 1 45.5 90 GLY A CA 1
ATOM 696 C C . GLY A 1 90 ? 24.359 3.67 -31.172 1 45.5 90 GLY A C 1
ATOM 697 O O . GLY A 1 90 ? 25.047 4.309 -31.969 1 45.5 90 GLY A O 1
ATOM 698 N N . GLY A 1 91 ? 24.875 2.943 -30.172 1 41.81 91 GLY A N 1
ATOM 699 C CA . GLY A 1 91 ? 26.312 2.654 -30.203 1 41.81 91 GLY A CA 1
ATOM 700 C C . GLY A 1 91 ? 26.641 1.388 -30.969 1 41.81 91 GLY A C 1
ATOM 701 O O . GLY A 1 91 ? 27.672 1.312 -31.641 1 41.81 91 GLY A O 1
ATOM 702 N N . THR A 1 92 ? 25.891 0.277 -30.891 1 44.41 92 THR A N 1
ATOM 703 C CA . THR A 1 92 ? 26.203 -0.95 -31.625 1 44.41 92 THR A CA 1
ATOM 704 C C . THR A 1 92 ? 25.641 -0.897 -33.031 1 44.41 92 THR A C 1
ATOM 706 O O . THR A 1 92 ? 26.125 -1.613 -33.938 1 44.41 92 THR A O 1
ATOM 709 N N . ALA A 1 93 ? 24.641 -0.231 -33.438 1 42.94 93 ALA A N 1
ATOM 710 C CA . ALA A 1 93 ? 24.234 0.026 -34.812 1 42.94 93 ALA A CA 1
ATOM 711 C C . ALA A 1 93 ? 25.188 1.027 -35.469 1 42.94 93 ALA A C 1
ATOM 713 O O . ALA A 1 93 ? 25.453 0.939 -36.688 1 42.94 93 ALA A O 1
ATOM 714 N N . LYS A 1 94 ? 25.781 1.856 -34.688 1 43.72 94 LYS A N 1
ATOM 715 C CA . LYS A 1 94 ? 26.906 2.633 -35.188 1 43.72 94 LYS A CA 1
ATOM 716 C C . LYS A 1 94 ? 28.172 1.783 -35.25 1 43.72 94 LYS A C 1
ATOM 718 O O . LYS A 1 94 ? 29 1.967 -36.156 1 43.72 94 LYS A O 1
ATOM 723 N N . VAL A 1 95 ? 28.188 0.843 -34.469 1 43.31 95 VAL A N 1
ATOM 724 C CA . VAL A 1 95 ? 29.312 -0.078 -34.5 1 43.31 95 VAL A CA 1
ATOM 725 C C . VAL A 1 95 ? 29.031 -1.211 -35.469 1 43.31 95 VAL A C 1
ATOM 727 O O . VAL A 1 95 ? 29.906 -1.612 -36.25 1 43.31 95 VAL A O 1
ATOM 730 N N . LYS A 1 96 ? 27.844 -1.646 -35.625 1 42.91 96 LYS A N 1
ATOM 731 C CA . LYS A 1 96 ? 27.484 -2.646 -36.625 1 42.91 96 LYS A CA 1
ATOM 732 C C . LYS A 1 96 ? 27.359 -2.016 -38 1 42.91 96 LYS A C 1
ATOM 734 O O . LYS A 1 96 ? 27.766 -2.607 -39 1 42.91 96 LYS A O 1
ATOM 739 N N . GLN A 1 97 ? 26.844 -0.898 -38.031 1 43.75 97 GLN A N 1
ATOM 740 C CA . GLN A 1 97 ? 26.766 -0.198 -39.312 1 43.75 97 GLN A CA 1
ATOM 741 C C . GLN A 1 97 ? 28.141 0.242 -39.75 1 43.75 97 GLN A C 1
ATOM 743 O O . GLN A 1 97 ? 28.453 0.194 -40.969 1 43.75 97 GLN A O 1
ATOM 748 N N . GLU A 1 98 ? 28.922 0.624 -38.844 1 43.66 98 GLU A N 1
ATOM 749 C CA . GLU A 1 98 ? 30.297 0.938 -39.188 1 43.66 98 GLU A CA 1
ATOM 750 C C . GLU A 1 98 ? 31.094 -0.327 -39.5 1 43.66 98 GLU A C 1
ATOM 752 O O . GLU A 1 98 ? 31.969 -0.322 -40.375 1 43.66 98 GLU A O 1
ATOM 757 N N . ARG A 1 99 ? 30.688 -1.409 -38.875 1 42.97 99 ARG A N 1
ATOM 758 C CA . ARG A 1 99 ? 31.391 -2.654 -39.188 1 42.97 99 ARG A CA 1
ATOM 759 C C . ARG A 1 99 ? 30.938 -3.211 -40.531 1 42.97 99 ARG A C 1
ATOM 761 O O . ARG A 1 99 ? 31.75 -3.76 -41.281 1 42.97 99 ARG A O 1
ATOM 768 N N . ASN A 1 100 ? 29.719 -3.092 -40.844 1 45.88 100 ASN A N 1
ATOM 769 C CA . ASN A 1 100 ? 29.188 -3.623 -42.094 1 45.88 100 ASN A CA 1
ATOM 770 C C . ASN A 1 100 ? 29.625 -2.77 -43.281 1 45.88 100 ASN A C 1
ATOM 772 O O . ASN A 1 100 ? 29.672 -3.258 -44.406 1 45.88 100 ASN A O 1
ATOM 776 N N . LYS A 1 101 ? 29.844 -1.495 -43.094 1 43.94 101 LYS A N 1
ATOM 777 C CA . LYS A 1 101 ? 30.375 -0.625 -44.156 1 43.94 101 LYS A CA 1
ATOM 778 C C . LYS A 1 101 ? 31.828 -0.939 -44.438 1 43.94 101 LYS A C 1
ATOM 780 O O . LYS A 1 101 ? 32.312 -0.708 -45.562 1 43.94 101 LYS A O 1
ATOM 785 N N . LYS A 1 102 ? 32.562 -1.356 -43.438 1 46.47 102 LYS A N 1
ATOM 786 C CA . LYS A 1 102 ? 33.969 -1.66 -43.656 1 46.47 102 LYS A CA 1
ATOM 787 C C . LYS A 1 102 ? 34.125 -2.967 -44.438 1 46.47 102 LYS A C 1
ATOM 789 O O . LYS A 1 102 ? 35.156 -3.223 -45.031 1 46.47 102 LYS A O 1
ATOM 794 N N . ARG A 1 103 ? 33.188 -3.885 -44.25 1 47.88 103 ARG A N 1
ATOM 795 C CA . ARG A 1 103 ? 33.312 -5.152 -44.969 1 47.88 103 ARG A CA 1
ATOM 796 C C . ARG A 1 103 ? 32.969 -4.984 -46.469 1 47.88 103 ARG A C 1
ATOM 798 O O . ARG A 1 103 ? 33.344 -5.832 -47.281 1 47.88 103 ARG A O 1
ATOM 805 N N . LYS A 1 104 ? 32.156 -4.008 -46.75 1 54.16 104 LYS A N 1
ATOM 806 C CA . LYS A 1 104 ? 31.781 -3.861 -48.156 1 54.16 104 LYS A CA 1
ATOM 807 C C . LYS A 1 104 ? 32.844 -3.064 -48.938 1 54.16 104 LYS A C 1
ATOM 809 O O . LYS A 1 104 ? 32.719 -2.877 -50.156 1 54.16 104 LYS A O 1
ATOM 814 N N . LEU A 1 105 ? 33.844 -2.576 -48.156 1 45.16 105 LEU A N 1
ATOM 815 C CA . LEU A 1 105 ? 34.938 -2.027 -48.938 1 45.16 105 LEU A CA 1
ATOM 816 C C . LEU A 1 105 ? 36 -3.094 -49.25 1 45.16 105 LEU A C 1
ATOM 818 O O . LEU A 1 105 ? 36.344 -3.896 -48.375 1 45.16 105 LEU A O 1
ATOM 822 N N . MET B 1 1 ? 9.797 -29.281 -10.75 1 47.97 1 MET B N 1
ATOM 823 C CA . MET B 1 1 ? 9.68 -28.172 -9.812 1 47.97 1 MET B CA 1
ATOM 824 C C . MET B 1 1 ? 8.93 -28.594 -8.555 1 47.97 1 MET B C 1
ATOM 826 O O . MET B 1 1 ? 7.961 -29.359 -8.633 1 47.97 1 MET B O 1
ATOM 830 N N . PRO B 1 2 ? 9.625 -28.656 -7.535 1 53 2 PRO B N 1
ATOM 831 C CA . PRO B 1 2 ? 8.891 -29.156 -6.367 1 53 2 PRO B CA 1
ATOM 832 C C . PRO B 1 2 ? 7.465 -28.625 -6.297 1 53 2 PRO B C 1
ATOM 834 O O . PRO B 1 2 ? 7.176 -27.547 -6.832 1 53 2 PRO B O 1
ATOM 837 N N . PRO B 1 3 ? 6.59 -29.484 -5.906 1 53.75 3 PRO B N 1
ATOM 838 C CA . PRO B 1 3 ? 5.172 -29.094 -5.879 1 53.75 3 PRO B CA 1
ATOM 839 C C . PRO B 1 3 ? 4.926 -27.797 -5.109 1 53.75 3 PRO B C 1
ATOM 841 O O . PRO B 1 3 ? 5.574 -27.547 -4.09 1 53.75 3 PRO B O 1
ATOM 844 N N . ARG B 1 4 ? 4.453 -26.75 -5.688 1 68.06 4 ARG B N 1
ATOM 845 C CA . ARG B 1 4 ? 4.051 -25.484 -5.055 1 68.06 4 ARG B CA 1
ATOM 846 C C . ARG B 1 4 ? 3.037 -25.75 -3.941 1 68.06 4 ARG B C 1
ATOM 848 O O . ARG B 1 4 ? 2.17 -26.609 -4.07 1 68.06 4 ARG B O 1
ATOM 855 N N . ASP B 1 5 ? 3.404 -25.266 -2.719 1 80.94 5 ASP B N 1
ATOM 856 C CA . ASP B 1 5 ? 2.477 -25.406 -1.601 1 80.94 5 ASP B CA 1
ATOM 857 C C . ASP B 1 5 ? 1.145 -24.719 -1.908 1 80.94 5 ASP B C 1
ATOM 859 O O . ASP B 1 5 ? 1.093 -23.766 -2.684 1 80.94 5 ASP B O 1
ATOM 863 N N . ALA B 1 6 ? 0.165 -25.422 -1.412 1 90.56 6 ALA B N 1
ATOM 864 C CA . ALA B 1 6 ? -1.18 -24.875 -1.602 1 90.56 6 ALA B CA 1
ATOM 865 C C . ALA B 1 6 ? -1.349 -23.547 -0.862 1 90.56 6 ALA B C 1
ATOM 867 O O . ALA B 1 6 ? -0.818 -23.375 0.236 1 90.56 6 ALA B O 1
ATOM 868 N N . TRP B 1 7 ? -2.002 -22.609 -1.412 1 93 7 TRP B N 1
ATOM 869 C CA . TRP B 1 7 ? -2.355 -21.359 -0.768 1 93 7 TRP B CA 1
ATOM 870 C C . TRP B 1 7 ? -3.41 -21.578 0.313 1 93 7 TRP B C 1
ATOM 872 O O . TRP B 1 7 ? -4.395 -22.281 0.096 1 93 7 TRP B O 1
ATOM 882 N N . SER B 1 8 ? -3.135 -21.062 1.426 1 93.69 8 SER B N 1
ATOM 883 C CA . SER B 1 8 ? -4.066 -21.219 2.535 1 93.69 8 SER B CA 1
ATOM 884 C C . SER B 1 8 ? -4.531 -19.875 3.072 1 93.69 8 SER B C 1
ATOM 886 O O . SER B 1 8 ? -4.031 -18.828 2.648 1 93.69 8 SER B O 1
ATOM 888 N N . ASP B 1 9 ? -5.508 -19.891 4.016 1 93.56 9 ASP B N 1
ATOM 889 C CA . ASP B 1 9 ? -6.012 -18.672 4.652 1 93.56 9 ASP B CA 1
ATOM 890 C C . ASP B 1 9 ? -4.91 -17.969 5.445 1 93.56 9 ASP B C 1
ATOM 892 O O . ASP B 1 9 ? -4.895 -16.75 5.539 1 93.56 9 ASP B O 1
ATOM 896 N N . SER B 1 10 ? -4.062 -18.781 5.988 1 95.31 10 SER B N 1
ATOM 897 C CA . SER B 1 10 ? -2.947 -18.203 6.73 1 95.31 10 SER B CA 1
ATOM 898 C C . SER B 1 10 ? -2.053 -17.375 5.824 1 95.31 10 SER B C 1
ATOM 900 O O . SER B 1 10 ? -1.551 -16.328 6.234 1 95.31 10 SER B O 1
ATOM 902 N N . HIS B 1 11 ? -1.883 -17.781 4.57 1 96.5 11 HIS B N 1
ATOM 903 C CA . HIS B 1 11 ? -1.085 -17.031 3.615 1 96.5 11 HIS B CA 1
ATOM 904 C C . HIS B 1 11 ? -1.764 -15.711 3.254 1 96.5 11 HIS B C 1
ATOM 906 O O . HIS B 1 11 ? -1.095 -14.688 3.092 1 96.5 11 HIS B O 1
ATOM 912 N N . ASP B 1 12 ? -3.131 -15.758 3.215 1 96.69 12 ASP B N 1
ATOM 913 C CA . ASP B 1 12 ? -3.869 -14.523 2.977 1 96.69 12 ASP B CA 1
ATOM 914 C C . ASP B 1 12 ? -3.611 -13.5 4.086 1 96.69 12 ASP B C 1
ATOM 916 O O . ASP B 1 12 ? -3.375 -12.32 3.809 1 96.69 12 ASP B O 1
ATOM 920 N N . GLU B 1 13 ? -3.625 -14.023 5.25 1 97.69 13 GLU B N 1
ATOM 921 C CA . GLU B 1 13 ? -3.459 -13.133 6.398 1 97.69 13 GLU B CA 1
ATOM 922 C C . GLU B 1 13 ? -2.049 -12.555 6.449 1 97.69 13 GLU B C 1
ATOM 924 O O . GLU B 1 13 ? -1.868 -11.367 6.727 1 97.69 13 GLU B O 1
ATOM 929 N N . ILE B 1 14 ? -1.086 -13.398 6.203 1 97.94 14 ILE B N 1
ATOM 930 C CA . ILE B 1 14 ? 0.306 -12.961 6.207 1 97.94 14 ILE B CA 1
ATOM 931 C C . ILE B 1 14 ? 0.513 -11.883 5.141 1 97.94 14 ILE B C 1
ATOM 933 O O . ILE B 1 14 ? 1.091 -10.836 5.418 1 97.94 14 ILE B O 1
ATOM 937 N N . LEU B 1 15 ? -0.01 -12.133 3.969 1 98.25 15 LEU B N 1
ATOM 938 C CA . LEU B 1 15 ? 0.176 -11.195 2.867 1 98.25 15 LEU B CA 1
ATOM 939 C C . LEU B 1 15 ? -0.582 -9.898 3.125 1 98.25 15 LEU B C 1
ATOM 941 O O . LEU B 1 15 ? -0.045 -8.805 2.912 1 98.25 15 LEU B O 1
ATOM 945 N N . LEU B 1 16 ? -1.777 -10 3.586 1 98.62 16 LEU B N 1
ATOM 946 C CA . LEU B 1 16 ? -2.584 -8.82 3.881 1 98.62 16 LEU B CA 1
ATOM 947 C C . LEU B 1 16 ? -1.9 -7.941 4.926 1 98.62 16 LEU B C 1
ATOM 949 O O . LEU B 1 16 ? -1.844 -6.719 4.773 1 98.62 16 LEU B O 1
ATOM 953 N N . ARG B 1 17 ? -1.37 -8.57 5.934 1 98.69 17 ARG B N 1
ATOM 954 C CA . ARG B 1 17 ? -0.675 -7.824 6.98 1 98.69 17 ARG B CA 1
ATOM 955 C C . ARG B 1 17 ? 0.556 -7.121 6.422 1 98.69 17 ARG B C 1
ATOM 957 O O . ARG B 1 17 ? 0.84 -5.977 6.785 1 98.69 17 ARG B O 1
ATOM 964 N N . ALA B 1 18 ? 1.258 -7.805 5.57 1 98.62 18 ALA B N 1
ATOM 965 C CA . ALA B 1 18 ? 2.441 -7.211 4.953 1 98.62 18 ALA B CA 1
ATOM 966 C C . ALA B 1 18 ? 2.072 -5.988 4.117 1 98.62 18 ALA B C 1
ATOM 968 O O . ALA B 1 18 ? 2.773 -4.977 4.148 1 98.62 18 ALA B O 1
ATOM 969 N N . VAL B 1 19 ? 0.957 -6.07 3.4 1 98.75 19 VAL B N 1
ATOM 970 C CA . VAL B 1 19 ? 0.516 -4.965 2.557 1 98.75 19 VAL B CA 1
ATOM 971 C C . VAL B 1 19 ? 0.073 -3.791 3.428 1 98.75 19 VAL B C 1
ATOM 973 O O . VAL B 1 19 ? 0.439 -2.643 3.168 1 98.75 19 VAL B O 1
ATOM 976 N N . ILE B 1 20 ? -0.657 -4.098 4.473 1 98.81 20 ILE B N 1
ATOM 977 C CA . ILE B 1 20 ? -1.104 -3.059 5.398 1 98.81 20 ILE B CA 1
ATOM 978 C C . ILE B 1 20 ? 0.106 -2.375 6.031 1 98.81 20 ILE B C 1
ATOM 980 O O . ILE B 1 20 ? 0.171 -1.144 6.09 1 98.81 20 ILE B O 1
ATOM 984 N N . SER B 1 21 ? 1.049 -3.162 6.484 1 98.38 21 SER B N 1
ATOM 985 C CA . SER B 1 21 ? 2.262 -2.635 7.098 1 98.38 21 SER B CA 1
ATOM 986 C C . SER B 1 21 ? 3.025 -1.734 6.129 1 98.38 21 SER B C 1
ATOM 988 O O . SER B 1 21 ? 3.527 -0.679 6.52 1 98.38 21 SER B O 1
ATOM 990 N N . LEU B 1 22 ? 3.117 -2.162 4.934 1 98.06 22 LEU B N 1
ATOM 991 C CA . LEU B 1 22 ? 3.781 -1.384 3.895 1 98.06 22 LEU B CA 1
ATOM 992 C C . LEU B 1 22 ? 3.121 -0.02 3.729 1 98.06 22 LEU B C 1
ATOM 994 O O . LEU B 1 22 ? 3.807 1.004 3.672 1 98.06 22 LEU B O 1
ATOM 998 N N . ILE B 1 23 ? 1.802 0.009 3.607 1 98.62 23 ILE B N 1
ATOM 999 C CA . ILE B 1 23 ? 1.051 1.248 3.434 1 98.62 23 ILE B CA 1
ATOM 1000 C C . ILE B 1 23 ? 1.316 2.182 4.613 1 98.62 23 ILE B C 1
ATOM 1002 O O . ILE B 1 23 ? 1.678 3.346 4.422 1 98.62 23 ILE B O 1
ATOM 1006 N N . LEU B 1 24 ? 1.223 1.629 5.828 1 98 24 LEU B N 1
ATOM 1007 C CA . LEU B 1 24 ? 1.323 2.439 7.039 1 98 24 LEU B CA 1
ATOM 1008 C C . LEU B 1 24 ? 2.75 2.936 7.242 1 98 24 LEU B C 1
ATOM 1010 O O . LEU B 1 24 ? 2.961 4.035 7.758 1 98 24 LEU B O 1
ATOM 1014 N N . ALA B 1 25 ? 3.701 2.186 6.801 1 96.56 25 ALA B N 1
ATOM 1015 C CA . ALA B 1 25 ? 5.105 2.559 6.945 1 96.56 25 ALA B CA 1
ATOM 1016 C C . ALA B 1 25 ? 5.473 3.695 5.992 1 96.56 25 ALA B C 1
ATOM 1018 O O . ALA B 1 25 ? 6.492 4.363 6.176 1 96.56 25 ALA B O 1
ATOM 1019 N N . ASN B 1 26 ? 4.641 3.92 5.016 1 96.94 26 ASN B N 1
ATOM 1020 C CA . ASN B 1 26 ? 4.98 4.91 3.998 1 96.94 26 ASN B CA 1
ATOM 1021 C C . ASN B 1 26 ? 4.027 6.098 4.031 1 96.94 26 ASN B C 1
ATOM 1023 O O . ASN B 1 26 ? 3.869 6.801 3.031 1 96.94 26 ASN B O 1
ATOM 1027 N N . ARG B 1 27 ? 3.361 6.359 5.098 1 94.75 27 ARG B N 1
ATOM 1028 C CA . ARG B 1 27 ? 2.355 7.41 5.219 1 94.75 27 ARG B CA 1
ATOM 1029 C C . ARG B 1 27 ? 2.961 8.781 4.93 1 94.75 27 ARG B C 1
ATOM 1031 O O . ARG B 1 27 ? 2.338 9.617 4.27 1 94.75 27 ARG B O 1
ATOM 1038 N N . ARG B 1 28 ? 4.223 8.969 5.414 1 91.62 28 ARG B N 1
ATOM 1039 C CA . ARG B 1 28 ? 4.824 10.281 5.223 1 91.62 28 ARG B CA 1
ATOM 1040 C C . ARG B 1 28 ? 5.008 10.594 3.74 1 91.62 28 ARG B C 1
ATOM 1042 O O . ARG B 1 28 ? 4.781 11.719 3.303 1 91.62 28 ARG B O 1
ATOM 1049 N N . ASN B 1 29 ? 5.422 9.586 3.029 1 94.06 29 ASN B N 1
ATOM 1050 C CA . ASN B 1 29 ? 5.539 9.742 1.583 1 94.06 29 ASN B CA 1
ATOM 1051 C C . ASN B 1 29 ? 4.18 10 0.934 1 94.06 29 ASN B C 1
ATOM 1053 O O . ASN B 1 29 ? 4.074 10.797 0.003 1 94.06 29 ASN B O 1
ATOM 1057 N N . LEU B 1 30 ? 3.148 9.391 1.463 1 97.06 30 LEU B N 1
ATOM 1058 C CA . LEU B 1 30 ? 1.806 9.531 0.911 1 97.06 30 LEU B CA 1
ATOM 1059 C C . LEU B 1 30 ? 1.233 10.914 1.222 1 97.06 30 LEU B C 1
ATOM 1061 O O . LEU B 1 30 ? 0.489 11.477 0.416 1 97.06 30 LEU B O 1
ATOM 1065 N N . TYR B 1 31 ? 1.706 11.516 2.311 1 94.12 31 TYR B N 1
ATOM 1066 C CA . TYR B 1 31 ? 1.295 12.867 2.67 1 94.12 31 TYR B CA 1
ATOM 1067 C C . TYR B 1 31 ? 1.787 13.883 1.641 1 94.12 31 TYR B C 1
ATOM 1069 O O . TYR B 1 31 ? 1.124 14.891 1.384 1 94.12 31 TYR B O 1
ATOM 1077 N N . ALA B 1 32 ? 2.877 13.523 1.11 1 93.62 32 ALA B N 1
ATOM 1078 C CA . ALA B 1 32 ? 3.557 14.469 0.228 1 93.62 32 ALA B CA 1
ATOM 1079 C C . ALA B 1 32 ? 3.131 14.266 -1.224 1 93.62 32 ALA B C 1
ATOM 1081 O O . ALA B 1 32 ? 3.734 14.836 -2.139 1 93.62 32 ALA B O 1
ATOM 1082 N N . THR B 1 33 ? 2.098 13.508 -1.413 1 95.5 33 THR B N 1
ATOM 1083 C CA . THR B 1 33 ? 1.615 13.25 -2.768 1 95.5 33 THR B CA 1
ATOM 1084 C C . THR B 1 33 ? 1.203 14.555 -3.445 1 95.5 33 THR B C 1
ATOM 1086 O O . THR B 1 33 ? 0.426 15.336 -2.887 1 95.5 33 THR B O 1
ATOM 1089 N N . PRO B 1 34 ? 1.758 14.711 -4.641 1 95.19 34 PRO B N 1
ATOM 1090 C CA . PRO B 1 34 ? 1.321 15.906 -5.363 1 95.19 34 PRO B CA 1
ATOM 1091 C C . PRO B 1 34 ? -0.193 15.969 -5.547 1 95.19 34 PRO B C 1
ATOM 1093 O O . PRO B 1 34 ? -0.814 14.969 -5.91 1 95.19 34 PRO B O 1
ATOM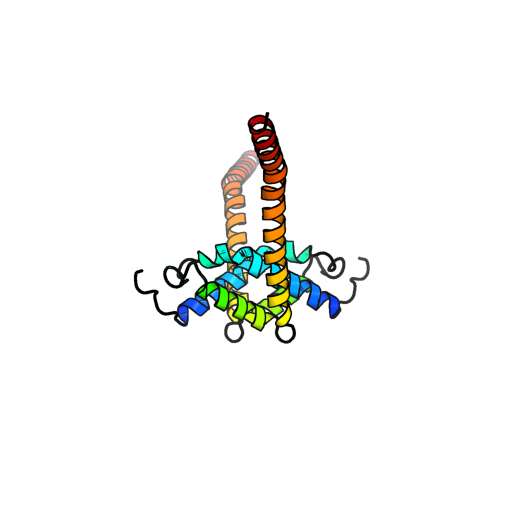 1096 N N . GLY B 1 35 ? -0.8 17.094 -5.293 1 93.88 35 GLY B N 1
ATOM 1097 C CA . GLY B 1 35 ? -2.238 17.281 -5.414 1 93.88 35 GLY B CA 1
ATOM 1098 C C . GLY B 1 35 ? -2.959 17.234 -4.082 1 93.88 35 GLY B C 1
ATOM 1099 O O . GLY B 1 35 ? -4.148 17.562 -4 1 93.88 35 GLY B O 1
ATOM 1100 N N . LEU B 1 36 ? -2.145 16.875 -3.102 1 94.94 36 LEU B N 1
ATOM 1101 C CA . LEU B 1 36 ? -2.758 16.812 -1.78 1 94.94 36 LEU B CA 1
ATOM 1102 C C . LEU B 1 36 ? -2.258 17.938 -0.891 1 94.94 36 LEU B C 1
ATOM 1104 O O . LEU B 1 36 ? -2.443 17.906 0.328 1 94.94 36 LEU B O 1
ATOM 1108 N N . GLU B 1 37 ? -1.651 18.812 -1.541 1 88.88 37 GLU B N 1
ATOM 1109 C CA . GLU B 1 37 ? -1.131 19.969 -0.812 1 88.88 37 GLU B CA 1
ATOM 1110 C C . GLU B 1 37 ? -2.258 20.766 -0.152 1 88.88 37 GLU B C 1
ATOM 1112 O O . GLU B 1 37 ? -3.283 21.031 -0.779 1 88.88 37 GLU B O 1
ATOM 1117 N N . GLY B 1 38 ? -2.098 21.062 1.12 1 87.81 38 GLY B N 1
ATOM 1118 C CA . GLY B 1 38 ? -3.02 21.969 1.785 1 87.81 38 GLY B CA 1
ATOM 1119 C C . GLY B 1 38 ? -4.211 21.266 2.404 1 87.81 38 GLY B C 1
ATOM 1120 O O . GLY B 1 38 ? -5.023 21.891 3.088 1 87.81 38 GLY B O 1
ATOM 1121 N N . VAL B 1 39 ? -4.242 19.984 2.186 1 91.5 39 VAL B N 1
ATOM 1122 C CA . VAL B 1 39 ? -5.473 19.344 2.643 1 91.5 39 VAL B CA 1
ATOM 1123 C C . VAL B 1 39 ? -5.17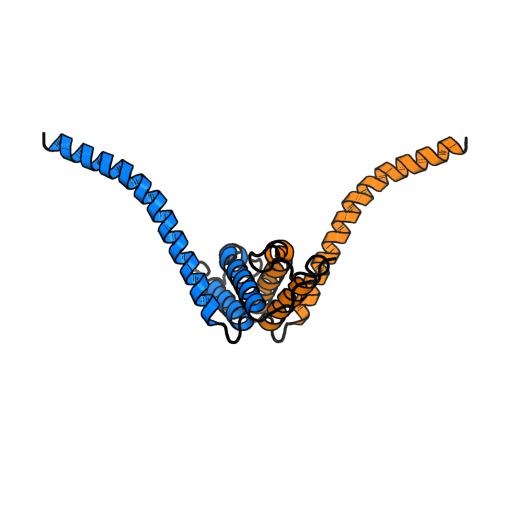6 18.422 3.82 1 91.5 39 VAL B C 1
ATOM 1125 O O . VAL B 1 39 ? -6.07 17.75 4.328 1 91.5 39 VAL B O 1
ATOM 1128 N N . GLY B 1 40 ? -3.908 18.25 4.203 1 86.88 40 GLY B N 1
ATOM 1129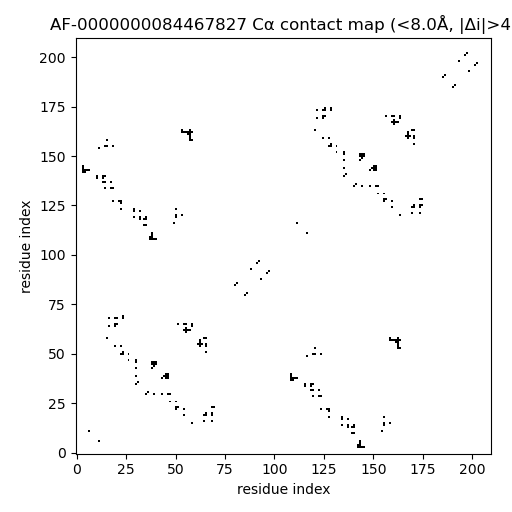 C CA . GLY B 1 40 ? -3.496 17.297 5.227 1 86.88 40 GLY B CA 1
ATOM 1130 C C . GLY B 1 40 ? -3.982 17.672 6.613 1 86.88 40 GLY B C 1
ATOM 1131 O O . GLY B 1 40 ? -4.188 16.797 7.457 1 86.88 40 GLY B O 1
ATOM 1132 N N . ASP B 1 41 ? -4.359 18.688 6.938 1 77.81 41 ASP B N 1
ATOM 1133 C CA . ASP B 1 41 ? -4.684 19.203 8.266 1 77.81 41 ASP B CA 1
ATOM 1134 C C . ASP B 1 41 ? -3.625 18.797 9.289 1 77.81 41 ASP B C 1
ATOM 1136 O O . ASP B 1 41 ? -3.008 17.734 9.156 1 77.81 41 ASP B O 1
ATOM 1140 N N . HIS B 1 42 ? -3.469 19.578 10.266 1 79.81 42 HIS B N 1
ATOM 1141 C CA . HIS B 1 42 ? -2.633 19.328 11.438 1 79.81 42 HIS B CA 1
ATOM 1142 C C . HIS B 1 42 ? -1.51 18.359 11.109 1 79.81 42 HIS B C 1
ATOM 1144 O O . HIS B 1 42 ? -1.427 17.281 11.703 1 79.81 42 HIS B O 1
ATOM 1150 N N . GLY B 1 43 ? -0.689 18.547 10.172 1 79.25 43 GLY B N 1
ATOM 1151 C CA . GLY B 1 43 ? 0.485 17.734 9.906 1 79.25 43 GLY B CA 1
ATOM 1152 C C . GLY B 1 43 ? 0.174 16.484 9.102 1 79.25 43 GLY B C 1
ATOM 1153 O O . GLY B 1 43 ? 0.903 15.492 9.18 1 79.25 43 GLY B O 1
ATOM 1154 N N . GLY B 1 44 ? -1.025 16.406 8.5 1 87.62 44 GLY B N 1
ATOM 1155 C CA . GLY B 1 44 ? -1.347 15.273 7.641 1 87.62 44 GLY B CA 1
ATOM 1156 C C . GLY B 1 44 ? -2.365 14.328 8.25 1 87.62 44 GLY B C 1
ATOM 1157 O O . GLY B 1 44 ? -2.621 13.25 7.715 1 87.62 44 GLY B O 1
ATOM 1158 N N . GLU B 1 45 ? -2.98 14.711 9.375 1 90.75 45 GLU B N 1
ATOM 1159 C CA . GLU B 1 45 ? -3.893 13.836 10.109 1 90.75 45 GLU B CA 1
ATOM 1160 C C . GLU B 1 45 ? -5.07 13.414 9.242 1 90.75 45 GLU B C 1
ATOM 1162 O O . GLU B 1 45 ? -5.5 12.258 9.289 1 90.75 45 GLU B O 1
ATOM 1167 N N . ARG B 1 46 ? -5.598 14.297 8.477 1 93.38 46 ARG B N 1
ATOM 1168 C CA . ARG B 1 46 ? -6.723 13.984 7.598 1 93.38 46 ARG B CA 1
ATOM 1169 C C . ARG B 1 46 ? -6.332 12.93 6.566 1 93.38 46 ARG B C 1
ATOM 1171 O O . ARG B 1 46 ? -7.07 11.961 6.348 1 93.38 46 ARG B O 1
ATOM 1178 N N . ILE B 1 47 ? -5.184 13.102 6 1 95.44 47 ILE B N 1
ATOM 1179 C CA . ILE B 1 47 ? -4.703 12.156 4.996 1 95.44 47 ILE B CA 1
ATOM 1180 C C . ILE B 1 47 ? -4.453 10.805 5.645 1 95.44 47 ILE B C 1
ATOM 1182 O O . ILE B 1 47 ? -4.812 9.766 5.086 1 95.44 47 ILE B O 1
ATOM 1186 N N . ASN B 1 48 ? -3.906 10.852 6.832 1 95.31 48 ASN B N 1
ATOM 1187 C CA . ASN B 1 48 ? -3.66 9.609 7.566 1 95.31 48 ASN B CA 1
ATOM 1188 C C . ASN B 1 48 ? -4.953 8.836 7.801 1 95.31 48 ASN B C 1
ATOM 1190 O O . ASN B 1 48 ? -4.984 7.613 7.648 1 95.31 48 ASN B O 1
ATOM 1194 N N . LYS B 1 49 ? -5.98 9.547 8.195 1 96 49 LYS B N 1
ATOM 1195 C CA . LYS B 1 49 ? -7.273 8.914 8.43 1 96 49 LYS B CA 1
ATOM 1196 C C . LYS B 1 49 ? -7.812 8.273 7.156 1 96 49 LYS B C 1
ATOM 1198 O O . LYS B 1 49 ? -8.375 7.176 7.199 1 96 49 LYS B O 1
ATOM 1203 N N . LYS B 1 50 ? -7.582 8.945 6.051 1 97.19 50 LYS B N 1
ATOM 1204 C CA . LYS B 1 50 ? -8.016 8.406 4.766 1 97.19 50 LYS B CA 1
ATOM 1205 C C . LYS B 1 50 ? -7.223 7.16 4.395 1 97.19 50 LYS B C 1
ATOM 1207 O O . LYS B 1 50 ? -7.789 6.168 3.934 1 97.19 50 LYS B O 1
ATOM 1212 N N . ILE B 1 51 ? -5.977 7.195 4.621 1 98.12 51 ILE B N 1
ATOM 1213 C CA . ILE B 1 51 ? -5.102 6.059 4.34 1 98.12 51 ILE B CA 1
ATOM 1214 C C . ILE B 1 51 ? -5.555 4.848 5.156 1 98.12 51 ILE B C 1
ATOM 1216 O O . ILE B 1 51 ? -5.672 3.742 4.621 1 98.12 51 ILE B O 1
ATOM 1220 N N . GLN B 1 52 ? -5.828 5.113 6.422 1 98.06 52 GLN B N 1
ATOM 1221 C CA . GLN B 1 52 ? -6.301 4.035 7.285 1 98.06 52 GLN B CA 1
ATOM 1222 C C . GLN B 1 52 ? -7.645 3.492 6.809 1 98.06 52 GLN B C 1
ATOM 1224 O O . GLN B 1 52 ? -7.891 2.287 6.875 1 98.06 52 GLN B O 1
ATOM 1229 N N . GLY B 1 53 ? -8.492 4.426 6.324 1 98.06 53 GLY B N 1
ATOM 1230 C CA . GLY B 1 53 ? -9.758 3.994 5.762 1 98.06 53 GLY B CA 1
ATOM 1231 C C . GLY B 1 53 ? -9.602 3.074 4.566 1 98.06 53 GLY B C 1
ATOM 1232 O O . GLY B 1 53 ? -10.305 2.066 4.453 1 98.06 53 GLY B O 1
ATOM 1233 N N . PHE B 1 54 ? -8.633 3.406 3.684 1 98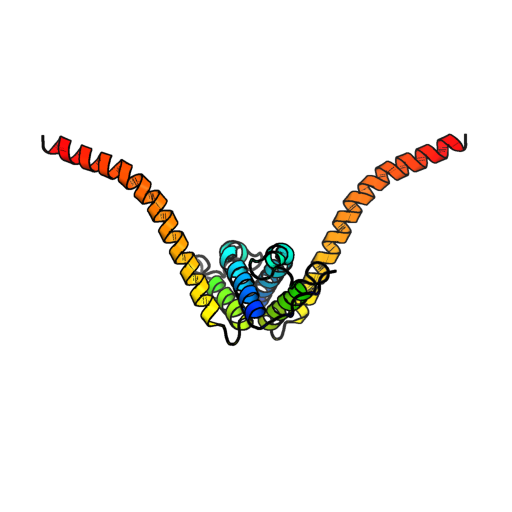.38 54 PHE B N 1
ATOM 1234 C CA . PHE B 1 54 ? -8.344 2.557 2.535 1 98.38 54 PHE B CA 1
ATOM 1235 C C . PHE B 1 54 ? -7.848 1.188 2.984 1 98.38 54 PHE B C 1
ATOM 1237 O O . PHE B 1 54 ? -8.312 0.16 2.488 1 98.38 54 PHE B O 1
ATOM 1244 N N . ALA B 1 55 ? -6.934 1.151 3.945 1 98.62 55 ALA B N 1
ATOM 1245 C CA . ALA B 1 55 ? -6.359 -0.094 4.449 1 98.62 55 ALA B CA 1
ATOM 1246 C C . ALA B 1 55 ? -7.434 -0.973 5.086 1 98.62 55 ALA B C 1
ATOM 1248 O O . ALA B 1 55 ? -7.438 -2.191 4.898 1 98.62 55 ALA B O 1
ATOM 1249 N N . ARG B 1 56 ? -8.383 -0.356 5.785 1 98.62 56 ARG B N 1
ATOM 1250 C CA . ARG B 1 56 ? -9.453 -1.11 6.426 1 98.62 56 ARG B CA 1
ATOM 1251 C C . ARG B 1 56 ? -10.398 -1.711 5.391 1 98.62 56 ARG B C 1
ATOM 1253 O O . ARG B 1 56 ? -10.852 -2.848 5.543 1 98.62 56 ARG B O 1
ATOM 1260 N N . ARG B 1 57 ? -10.641 -0.937 4.395 1 98.06 57 ARG B N 1
ATOM 1261 C CA . ARG B 1 57 ? -11.477 -1.46 3.314 1 98.06 57 ARG B CA 1
ATOM 1262 C C . ARG B 1 57 ? -10.82 -2.668 2.656 1 98.06 57 ARG B C 1
ATOM 1264 O O . ARG B 1 57 ? -11.484 -3.67 2.385 1 98.06 57 ARG B O 1
ATOM 1271 N N . MET B 1 58 ? -9.57 -2.543 2.467 1 98.25 58 MET B N 1
ATOM 1272 C CA . MET B 1 58 ? -8.797 -3.635 1.885 1 98.25 58 MET B CA 1
ATOM 1273 C C . MET B 1 58 ? -8.859 -4.875 2.768 1 98.25 58 MET B C 1
ATOM 1275 O O . MET B 1 58 ? -9.008 -5.992 2.268 1 98.25 58 MET B O 1
ATOM 1279 N N . ALA B 1 59 ? -8.805 -4.648 4.051 1 98.25 59 ALA B N 1
ATOM 1280 C CA . ALA B 1 59 ? -8.695 -5.742 5.012 1 98.25 59 ALA B CA 1
ATOM 1281 C C . ALA B 1 59 ? -10.047 -6.418 5.227 1 98.25 59 ALA B C 1
ATOM 1283 O O . ALA B 1 59 ? -10.109 -7.57 5.672 1 98.25 59 ALA B O 1
ATOM 1284 N N . GLY B 1 60 ? -11.133 -5.684 4.887 1 96.56 60 GLY B N 1
ATOM 1285 C CA . GLY B 1 60 ? -12.453 -6.254 5.086 1 96.56 60 GLY B CA 1
ATOM 1286 C C . GLY B 1 60 ? -12.703 -6.703 6.512 1 96.56 60 GLY B C 1
ATOM 1287 O O . GLY B 1 60 ? -12.617 -5.902 7.445 1 96.56 60 GLY B O 1
ATOM 1288 N N . GLU B 1 61 ? -12.898 -8.055 6.676 1 96.31 61 GLU B N 1
ATOM 1289 C CA . GLU B 1 61 ? -13.219 -8.633 7.98 1 96.31 61 GLU B CA 1
ATOM 1290 C C . GLU B 1 61 ? -12.016 -8.57 8.922 1 96.31 61 GLU B C 1
ATOM 1292 O O . GLU B 1 61 ? -12.164 -8.719 10.133 1 96.31 61 GLU B O 1
ATOM 1297 N N . LYS B 1 62 ? -10.898 -8.289 8.352 1 97.69 62 LYS B N 1
ATOM 1298 C CA . LYS B 1 62 ? -9.688 -8.234 9.164 1 97.69 62 LYS B CA 1
ATOM 1299 C C . LYS B 1 62 ? -9.242 -6.789 9.375 1 97.69 62 LYS B C 1
ATOM 1301 O O . LYS B 1 62 ? -8.047 -6.516 9.492 1 97.69 62 LYS B O 1
ATOM 1306 N N . ALA B 1 63 ? -10.203 -5.914 9.438 1 97.81 63 ALA B N 1
ATOM 1307 C CA . ALA B 1 63 ? -9.922 -4.484 9.547 1 97.81 63 ALA B CA 1
ATOM 1308 C C . ALA B 1 63 ? -9.156 -4.172 10.828 1 97.81 63 ALA B C 1
ATOM 1310 O O . ALA B 1 63 ? -8.438 -3.174 10.898 1 97.81 63 ALA B O 1
ATOM 1311 N N . GLY B 1 64 ? -9.336 -4.961 11.875 1 97.81 64 GLY B N 1
ATOM 1312 C CA . GLY B 1 64 ? -8.617 -4.785 13.125 1 97.81 64 GLY B CA 1
ATOM 1313 C C . GLY B 1 64 ? -7.109 -4.875 12.961 1 97.81 64 GLY B C 1
ATOM 1314 O O . GLY B 1 64 ? -6.355 -4.359 13.789 1 97.81 64 GLY B O 1
ATOM 1315 N N . MET B 1 65 ? -6.637 -5.48 11.875 1 98.25 65 MET B N 1
ATOM 1316 C CA . MET B 1 65 ? -5.215 -5.621 11.57 1 98.25 65 MET B CA 1
ATOM 1317 C C . MET B 1 65 ? -4.551 -4.258 11.422 1 98.25 65 MET B C 1
ATOM 1319 O O . MET B 1 65 ? -3.375 -4.094 11.75 1 98.25 65 MET B O 1
ATOM 1323 N N . VAL B 1 66 ? -5.32 -3.311 10.945 1 98.56 66 VAL B N 1
ATOM 1324 C CA . VAL B 1 66 ? -4.777 -1.972 10.734 1 98.56 66 VAL B CA 1
ATOM 1325 C C . VAL B 1 66 ? -4.371 -1.363 12.078 1 98.56 66 VAL B C 1
ATOM 1327 O O . VAL B 1 66 ? -3.262 -0.846 12.219 1 98.56 66 VAL B O 1
ATOM 1330 N N . GLY B 1 67 ? -5.301 -1.475 13.016 1 98 67 GLY B N 1
ATOM 1331 C CA . GLY B 1 67 ? -4.984 -0.986 14.352 1 98 67 GLY B CA 1
ATOM 1332 C C . GLY B 1 67 ? -3.822 -1.72 14.992 1 98 67 GLY B C 1
ATOM 1333 O O . GLY B 1 67 ? -2.988 -1.107 15.664 1 98 67 GLY B O 1
ATOM 1334 N N . GLU B 1 68 ? -3.781 -2.994 14.836 1 98.12 68 GLU B N 1
ATOM 1335 C CA . GLU B 1 68 ? -2.689 -3.801 15.375 1 98.12 68 GLU B CA 1
ATOM 1336 C C . GLU B 1 68 ? -1.345 -3.357 14.805 1 98.12 68 GLU B C 1
ATOM 1338 O O . GLU B 1 68 ? -0.38 -3.17 15.547 1 98.12 68 GLU B O 1
ATOM 1343 N N . GLU B 1 69 ? -1.312 -3.199 13.484 1 97.75 69 GLU B N 1
ATOM 1344 C CA . GLU B 1 69 ? -0.065 -2.812 12.828 1 97.75 69 GLU B CA 1
ATOM 1345 C C . GLU B 1 69 ? 0.367 -1.41 13.25 1 97.75 69 GLU B C 1
ATOM 1347 O O . GLU B 1 69 ? 1.556 -1.156 13.461 1 97.75 69 GLU B O 1
ATOM 1352 N N . LEU B 1 70 ? -0.578 -0.51 13.352 1 96.62 70 LEU B N 1
ATOM 1353 C CA . LEU B 1 70 ? -0.269 0.824 13.852 1 96.62 70 LEU B CA 1
ATOM 1354 C C . LEU B 1 70 ? 0.323 0.751 15.258 1 96.62 70 LEU B C 1
ATOM 1356 O O . LEU B 1 70 ? 1.303 1.438 15.562 1 96.62 70 LEU B O 1
ATOM 1360 N N . GLY B 1 71 ? -0.319 -0.059 16.062 1 96 71 GLY B N 1
ATOM 1361 C CA . GLY B 1 71 ? 0.182 -0.248 17.406 1 96 71 GLY B CA 1
ATOM 1362 C C . GLY B 1 71 ? 1.613 -0.749 17.453 1 96 71 GLY B C 1
ATOM 1363 O O . GLY B 1 71 ? 2.418 -0.281 18.25 1 96 71 GLY B O 1
ATOM 1364 N N . LYS B 1 72 ? 1.97 -1.651 16.625 1 95.25 72 LYS B N 1
ATOM 1365 C CA . LYS B 1 72 ? 3.332 -2.17 16.547 1 95.25 72 LYS B CA 1
ATOM 1366 C C . LYS B 1 72 ? 4.32 -1.063 16.188 1 95.25 72 LYS B C 1
ATOM 1368 O O . LYS B 1 72 ? 5.422 -1.005 16.734 1 95.25 72 LYS B O 1
ATOM 1373 N N . MET B 1 73 ? 3.934 -0.256 15.25 1 91.94 73 MET B N 1
ATOM 1374 C CA . MET B 1 73 ? 4.797 0.834 14.805 1 91.94 73 MET B CA 1
ATOM 1375 C C . MET B 1 73 ? 5.062 1.817 15.938 1 91.94 73 MET B C 1
ATOM 1377 O O . MET B 1 73 ? 6.188 2.289 16.109 1 91.94 73 MET B O 1
ATOM 1381 N N . VAL B 1 74 ? 4.012 2.131 16.688 1 90.62 74 VAL B N 1
ATOM 1382 C CA . VAL B 1 74 ? 4.133 3.059 17.812 1 90.62 74 VAL B CA 1
ATOM 1383 C C . VAL B 1 74 ? 5.055 2.465 18.875 1 90.62 74 VAL B C 1
ATOM 1385 O O . VAL B 1 74 ? 5.918 3.16 19.406 1 90.62 74 VAL B O 1
ATOM 1388 N N . ARG B 1 75 ? 4.898 1.265 19.094 1 91.38 75 ARG B N 1
ATOM 1389 C CA . ARG B 1 75 ? 5.723 0.585 20.094 1 91.38 75 ARG B CA 1
ATOM 1390 C C . ARG B 1 75 ? 7.188 0.56 19.672 1 91.38 75 ARG B C 1
ATOM 1392 O O . ARG B 1 75 ? 8.078 0.806 20.484 1 91.38 75 ARG B O 1
ATOM 1399 N N . LYS B 1 76 ? 7.414 0.28 18.422 1 89.19 76 LYS B N 1
ATOM 1400 C CA . LYS B 1 76 ? 8.781 0.247 17.922 1 89.19 76 LYS B CA 1
ATOM 1401 C C . LYS B 1 76 ? 9.445 1.615 18.031 1 89.19 76 LYS B C 1
ATOM 1403 O O . LYS B 1 76 ? 10.617 1.713 18.391 1 89.19 76 LYS B O 1
ATOM 1408 N N . ARG B 1 77 ? 8.727 2.652 17.781 1 85.56 77 ARG B N 1
ATOM 1409 C CA . ARG B 1 77 ? 9.258 4.008 17.891 1 85.56 77 ARG B CA 1
ATOM 1410 C C . ARG B 1 77 ? 9.609 4.348 19.328 1 85.56 77 ARG B C 1
ATOM 1412 O O . ARG B 1 77 ? 10.633 4.984 19.594 1 85.56 77 ARG B O 1
ATOM 1419 N N . LYS B 1 78 ? 8.773 3.912 20.203 1 86.94 78 LYS B N 1
ATOM 1420 C CA . LYS B 1 78 ? 9.023 4.168 21.625 1 86.94 78 LYS B CA 1
ATOM 1421 C C . LYS B 1 78 ? 10.266 3.424 22.109 1 86.94 78 LYS B C 1
ATOM 1423 O O . LYS B 1 78 ? 11.047 3.961 22.891 1 86.94 78 LYS B O 1
ATOM 1428 N N . GLU B 1 79 ? 10.391 2.285 21.625 1 85.62 79 GLU B N 1
ATOM 1429 C CA . GLU B 1 79 ? 11.562 1.49 21.984 1 85.62 79 GLU B CA 1
ATOM 1430 C C . GLU B 1 79 ? 12.844 2.1 21.406 1 85.62 79 GLU B C 1
ATOM 1432 O O . GLU B 1 79 ? 13.867 2.146 22.094 1 85.62 79 GLU B O 1
ATOM 1437 N N . ASP B 1 80 ? 12.789 2.627 20.234 1 81.38 80 ASP B N 1
ATOM 1438 C CA . ASP B 1 80 ? 13.93 3.264 19.594 1 81.38 80 ASP B CA 1
ATOM 1439 C C . ASP B 1 80 ? 14.344 4.535 20.328 1 81.38 80 ASP B C 1
ATOM 1441 O O . ASP B 1 80 ? 15.531 4.816 20.484 1 81.38 80 ASP B O 1
ATOM 1445 N N . VAL B 1 81 ? 13.344 5.215 20.828 1 79 81 VAL B N 1
ATOM 1446 C CA . VAL B 1 81 ? 13.602 6.461 21.531 1 79 81 VAL B CA 1
ATOM 1447 C C . VAL B 1 81 ? 14.172 6.16 22.922 1 79 81 VAL B C 1
ATOM 1449 O O . VAL B 1 81 ? 15.086 6.84 23.375 1 79 81 VAL B O 1
ATOM 1452 N N . LYS B 1 82 ? 13.688 5.152 23.5 1 80.25 82 LYS B N 1
ATOM 1453 C CA . LYS B 1 82 ? 14.211 4.754 24.797 1 80.25 82 LYS B CA 1
ATOM 1454 C C . LYS B 1 82 ? 15.656 4.289 24.703 1 80.25 82 LYS B C 1
ATOM 1456 O O . LYS B 1 82 ? 16.484 4.617 25.547 1 80.25 82 LYS B O 1
ATOM 1461 N N . GLU B 1 83 ? 15.875 3.521 23.672 1 72.88 83 GLU B N 1
ATOM 1462 C CA . GLU B 1 83 ? 17.234 3.027 23.469 1 72.88 83 GLU B CA 1
ATOM 1463 C C . GLU B 1 83 ? 18.203 4.176 23.188 1 72.88 83 GLU B C 1
ATOM 1465 O O . GLU B 1 83 ? 19.344 4.156 23.641 1 72.88 83 GLU B O 1
ATOM 1470 N N . GLU B 1 84 ? 17.641 5.133 22.5 1 69.94 84 GLU B N 1
ATOM 1471 C CA . GLU B 1 84 ? 18.469 6.289 22.188 1 69.94 84 GLU B CA 1
ATOM 1472 C C . GLU B 1 84 ? 18.656 7.18 23.406 1 69.94 84 GLU B C 1
ATOM 1474 O O . GLU B 1 84 ? 19.719 7.758 23.609 1 69.94 84 GLU B O 1
ATOM 1479 N N . THR B 1 85 ? 17.516 7.324 24.125 1 65.38 85 THR B N 1
ATOM 1480 C CA . THR B 1 85 ? 17.578 8.195 25.281 1 65.38 85 THR B CA 1
ATOM 1481 C C . THR B 1 85 ? 18.141 7.445 26.484 1 65.38 85 THR B C 1
ATOM 1483 O O . THR B 1 85 ? 18.688 8.055 27.406 1 65.38 85 THR B O 1
ATOM 1486 N N . GLY B 1 86 ? 17.656 6.203 26.578 1 59.28 86 GLY B N 1
ATOM 1487 C CA . GLY B 1 86 ? 18.219 5.453 27.703 1 59.28 86 GLY B CA 1
ATOM 1488 C C . GLY B 1 86 ? 19.719 5.297 27.609 1 59.28 86 GLY B C 1
ATOM 1489 O O . GLY B 1 86 ? 20.406 5.25 28.641 1 59.28 86 GLY B O 1
ATOM 1490 N N . GLU B 1 87 ? 20.172 5.105 26.344 1 52.34 87 GLU B N 1
ATOM 1491 C CA . GLU B 1 87 ? 21.625 5.07 26.281 1 52.34 87 GLU B CA 1
ATOM 1492 C C . GLU B 1 87 ? 22.234 6.438 26.609 1 52.34 87 GLU B C 1
ATOM 1494 O O . GLU B 1 87 ? 23.375 6.527 27.062 1 52.34 87 GLU B O 1
ATOM 1499 N N . VAL B 1 88 ? 21.406 7.484 26.375 1 48.88 88 VAL B N 1
ATOM 1500 C CA . VAL B 1 88 ? 21.938 8.789 26.766 1 48.88 88 VAL B CA 1
ATOM 1501 C C . VAL B 1 88 ? 21.719 9 28.266 1 48.88 88 VAL B C 1
ATOM 1503 O O . VAL B 1 88 ? 22.375 9.852 28.875 1 48.88 88 VAL B O 1
ATOM 1506 N N . GLU B 1 89 ? 20.672 8.445 28.859 1 47.16 89 GLU B N 1
ATOM 1507 C CA . GLU B 1 89 ? 20.531 8.625 30.297 1 47.16 89 GLU B CA 1
ATOM 1508 C C . GLU B 1 89 ? 21.578 7.809 31.062 1 47.16 89 GLU B C 1
ATOM 1510 O O . GLU B 1 89 ? 21.844 8.086 32.219 1 47.16 89 GLU B O 1
ATOM 1515 N N . GLY B 1 90 ? 21.953 6.742 30.5 1 45.62 90 GLY B N 1
ATOM 1516 C CA . GLY B 1 90 ? 23.078 6.129 31.188 1 45.62 90 GLY B CA 1
ATOM 1517 C C . GLY B 1 90 ? 24.328 7 31.203 1 45.62 90 GLY B C 1
ATOM 1518 O O . GLY B 1 90 ? 25.203 6.812 32.031 1 45.62 90 GLY B O 1
ATOM 1519 N N . GLY B 1 91 ? 24.438 7.859 30.172 1 41.94 91 GLY B N 1
ATOM 1520 C CA . GLY B 1 91 ? 25.531 8.82 30.188 1 41.94 91 GLY B CA 1
ATOM 1521 C C . GLY B 1 91 ? 25.172 10.117 30.891 1 41.94 91 GLY B C 1
ATOM 1522 O O . GLY B 1 91 ? 26 10.711 31.562 1 41.94 91 GLY B O 1
ATOM 1523 N N . THR B 1 92 ? 23.938 10.695 30.734 1 44.53 92 THR B N 1
ATOM 1524 C CA . THR B 1 92 ? 23.578 11.969 31.359 1 44.53 92 THR B CA 1
ATOM 1525 C C . THR B 1 92 ? 23.094 11.742 32.781 1 44.53 92 THR B C 1
ATOM 1527 O O . THR B 1 92 ? 23.078 12.68 33.594 1 44.53 92 THR B O 1
ATOM 1530 N N . ALA B 1 93 ? 22.562 10.672 33.219 1 43.72 93 ALA B N 1
ATOM 1531 C CA . ALA B 1 93 ? 22.328 10.375 34.625 1 43.72 93 ALA B CA 1
ATOM 1532 C C . ALA B 1 93 ? 23.641 10.141 35.375 1 43.72 93 ALA B C 1
ATOM 1534 O O . ALA B 1 93 ? 23.734 10.445 36.562 1 43.72 93 ALA B O 1
ATOM 1535 N N . LYS B 1 94 ? 24.609 9.719 34.625 1 43.94 94 LYS B N 1
ATOM 1536 C CA . LYS B 1 94 ? 25.953 9.719 35.219 1 43.94 94 LYS B CA 1
ATOM 1537 C C . LYS B 1 94 ? 26.531 11.133 35.25 1 43.94 94 LYS B C 1
ATOM 1539 O O . LYS B 1 94 ? 27.266 11.477 36.188 1 43.94 94 LYS B O 1
ATOM 1544 N N . VAL B 1 95 ? 26.062 11.883 34.344 1 44.41 95 VAL B N 1
ATOM 1545 C CA . VAL B 1 95 ? 26.562 13.258 34.312 1 44.41 95 VAL B CA 1
ATOM 1546 C C . VAL B 1 95 ? 25.703 14.141 35.219 1 44.41 95 VAL B C 1
ATOM 1548 O O . VAL B 1 95 ? 26.234 14.992 35.938 1 44.41 95 VAL B O 1
ATOM 1551 N N . LYS B 1 96 ? 24.406 13.883 35.344 1 43.66 96 LYS B N 1
ATOM 1552 C CA . LYS B 1 96 ? 23.562 14.633 36.25 1 43.66 96 LYS B CA 1
ATOM 1553 C C . LYS B 1 96 ? 23.75 14.148 37.688 1 43.66 96 LYS B C 1
ATOM 1555 O O . LYS B 1 96 ? 23.734 14.953 38.625 1 43.66 96 LYS B O 1
ATOM 1560 N N . GLN B 1 97 ? 23.938 12.945 37.812 1 45 97 GLN B N 1
ATOM 1561 C CA . GLN B 1 97 ? 24.219 12.43 39.156 1 45 97 GLN B CA 1
ATOM 1562 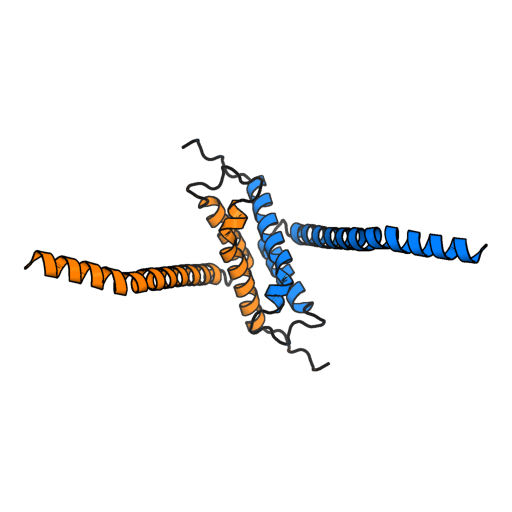C C . GLN B 1 97 ? 25.578 12.891 39.656 1 45 97 GLN B C 1
ATOM 1564 O O . GLN B 1 97 ? 25.75 13.195 40.812 1 45 97 GLN B O 1
ATOM 1569 N N . GLU B 1 98 ? 26.453 12.938 38.719 1 45 98 GLU B N 1
ATOM 1570 C CA . GLU B 1 98 ? 27.781 13.445 39.031 1 45 98 GLU B CA 1
ATOM 1571 C C . GLU B 1 98 ? 27.766 14.953 39.281 1 45 98 GLU B C 1
ATOM 1573 O O . GLU B 1 98 ? 28.469 15.461 40.156 1 45 98 GLU B O 1
ATOM 1578 N N . ARG B 1 99 ? 26.828 15.594 38.531 1 43.47 99 ARG B N 1
ATOM 1579 C CA . ARG B 1 99 ? 26.734 17.047 38.719 1 43.47 99 ARG B CA 1
ATOM 1580 C C . ARG B 1 99 ? 26.047 17.375 40.031 1 43.47 99 ARG B C 1
ATOM 1582 O O . ARG B 1 99 ? 26.422 18.344 40.719 1 43.47 99 ARG B O 1
ATOM 1589 N N . ASN B 1 100 ? 25.047 16.641 40.406 1 46.84 100 ASN B N 1
ATOM 1590 C CA . ASN B 1 100 ? 24.312 16.891 41.625 1 46.84 100 ASN B CA 1
ATOM 1591 C C . ASN B 1 100 ? 25.141 16.516 42.844 1 46.84 100 ASN B C 1
ATOM 1593 O O . ASN B 1 100 ? 24.906 17.031 43.938 1 46.84 100 ASN B O 1
ATOM 1597 N N . LYS B 1 101 ? 26.047 15.562 42.75 1 45.62 101 LYS B N 1
ATOM 1598 C CA . LYS B 1 101 ? 26.953 15.188 43.844 1 45.62 101 LYS B CA 1
ATOM 1599 C C . LYS B 1 101 ? 28 16.266 44.062 1 45.62 101 LYS B C 1
ATOM 1601 O O . LYS B 1 101 ? 28.5 16.422 45.188 1 45.62 101 LYS B O 1
ATOM 1606 N N . LYS B 1 102 ? 28.406 16.953 43 1 47.44 102 LYS B N 1
ATOM 1607 C CA . LYS B 1 102 ? 29.422 18 43.156 1 47.44 102 LYS B CA 1
ATOM 1608 C C . LYS B 1 102 ? 28.828 19.234 43.844 1 47.44 102 LYS B C 1
ATOM 1610 O O . LYS B 1 102 ? 29.562 20.062 44.375 1 47.44 102 LYS B O 1
ATOM 1615 N N . ARG B 1 103 ? 27.516 19.469 43.594 1 49.44 103 ARG B N 1
ATOM 1616 C CA . ARG B 1 103 ? 26.922 20.656 44.219 1 49.44 103 ARG B CA 1
ATOM 1617 C C . ARG B 1 103 ? 26.719 20.453 45.719 1 49.44 103 ARG B C 1
ATOM 1619 O O . ARG B 1 103 ? 26.531 21.422 46.438 1 49.44 103 ARG B O 1
ATOM 1626 N N . LYS B 1 104 ? 26.578 19.219 46.125 1 55.56 104 LYS B N 1
ATOM 1627 C CA . LYS B 1 104 ? 26.344 18.984 47.562 1 55.56 104 LYS B CA 1
ATOM 1628 C C . LYS B 1 104 ? 27.656 18.953 48.344 1 55.56 104 LYS B C 1
ATOM 1630 O O . LYS B 1 104 ? 27.656 18.828 49.562 1 55.56 104 LYS B O 1
ATOM 1635 N N . LEU B 1 105 ? 28.75 19 47.594 1 45.31 105 LEU B N 1
ATOM 1636 C CA . LEU B 1 105 ? 29.984 19.125 48.344 1 45.31 105 LEU B CA 1
ATOM 1637 C C . LEU B 1 105 ? 30.344 20.578 48.594 1 45.31 105 LEU B C 1
ATOM 1639 O O . LEU B 1 105 ? 30.203 21.406 47.656 1 45.31 105 LEU B O 1
#

Solvent-accessible surface area (backbone atoms only — not comparable to full-atom values): 11574 Å² total; per-residue (Å²): 124,80,81,63,49,79,85,47,71,67,48,51,50,52,51,50,49,51,52,46,45,52,54,63,73,39,44,70,64,60,53,65,36,88,82,41,74,61,44,23,48,89,93,26,52,54,48,51,53,50,52,51,50,39,48,26,47,36,40,50,95,47,30,66,51,56,57,52,48,51,50,50,52,53,50,52,51,50,50,53,48,42,54,57,44,47,56,41,41,60,50,46,47,51,46,46,50,51,48,55,55,56,67,76,97,122,79,81,63,50,79,86,48,70,67,48,52,51,53,51,50,50,51,52,47,46,52,54,66,74,39,44,72,64,59,54,65,37,87,83,40,74,61,43,24,46,89,93,28,51,54,48,50,52,51,51,52,50,38,47,28,48,36,40,51,95,48,32,65,51,55,56,53,48,50,49,50,53,53,51,50,51,50,50,53,48,42,55,57,46,48,58,41,40,64,52,45,49,51,46,48,50,51,50,56,54,57,68,75,97

Organism: NCBI:txid879819

pLDDT: mean 82.63, std 20.03, range [41.81, 98.81]

Sequence (210 aa):
MPPRDAWSDSHDEILLRAVISLILANRRNLYATPGLEGVGDHGGERINKKIQGFARRMAGEKAGMVGEELGKMVRKRKEDVKEETGEVEGGTAKVKQERNKKRKLMPPRDAWSDSHDEILLRAVISLILANRRNLYATPGLEGVGDHGGERINKKIQGFARRMAGEKAGMVGEELGKMVRKRKEDVKEETGEVEGGTAKVKQERNKKRKL

Radius of gyration: 25.4 Å; Cα contacts (8 Å, |Δi|>4): 164; chains: 2; bounding box: 51×59×97 Å

Foldseek 3Di:
DPDDDDDDVVNVVVVLLVVLLVLLVCQLVVQPDPPNPPPLPPNRVVVNVVSLVVSLVVCPVNSVSNVVSVVVVVVVVVVVVCCVVVVVCVVVVCVVVVVVVVVVD/DPDDDDDDVVNVVVVLLVVLLVLLVCQLVVQPDPPNPPPCPPNNVVVNVVSLVVSLVVCPVNSVSNVVSVVVVVVVVVVVVCVVVVVVCVVVVCVVVVVVVVVVD

Nearest PDB structures (foldseek):
  8gl3-assembly1_A  TM=3.910E-01  e=6.904E+00  synthetic construct
  8gl3-assembly1_A  TM=3.929E-01  e=7.558E+00  synthetic construct